Protein AF-A0AAD2A710-F1 (afdb_monomer_lite)

Foldseek 3Di:
DDDDDDDDDDDDDDDDDDDDDDDDDDDDDDDDDDDDDDDPDDPDDDPDDDDDDDPPPVVVVVVVVVVVVVVLVVVLVVLLVVLVVLLVVLVVCVVVVVLVVNVVSLVVLLVSADCPGPPSNVCSVVSSVVSVVVSVCVVVVHPDDPCVCVVVVLVVVLVVVVVCVVVPCVVVVVLVVVLVVVLVVCVPPPDDDDDDPPCRVVPSVVVSVVSVVPPD

Secondary structure (DSSP, 8-state):
-----PPPP------------------PPPPPPPPP------S-S------PPPTTHHHHHHHHHHHHHHHHHHHHHHHHHHHHHHHHHHHHHHHTT-HHHHHHHHHHHHHH--TTS-HHHHHHHHHHHHHHHHHHHHHHT-----GGGHHHHHHHHHHHHHHHHHH-SHHHHHHHHHHHHHHHHTTT-S------TT-TT-HHHHHHHHHHHH--

Radius of gyration: 32.26 Å; chains: 1; bounding box: 58×96×86 Å

Sequence (216 aa):
MHHSSTIPLTPHNKRPNKSSSSSSMNYGKCATVDLPSAATDLVKHCRSQAMDPSISDEKEHESEKEQLKAHVIEEGDSIGHRLLGLLLQCAECVAMDNLDDAGQLLPEIAELSSPFGSLAQFIGVSFADTPSSRIISSYLGIYSSLTILYNTYQQKLLNALQIYNSVSPLIKFLHFTANQAFQEALDGIDHVHFIDLNIMQGLQWSGLFHILASKS

Organism: NCBI:txid56036

InterPro domains:
  IPR005202 Transcription factor GRAS [PF03514] (85-215)
  IPR005202 Transcription factor GRAS [PS50985] (74-216)
  IPR005202 Transcription factor GRAS [PTHR31636] (62-213)

pLDDT: mean 74.63, std 24.93, range [29.77, 97.88]

Structure (mmCIF, N/CA/C/O backbone):
data_AF-A0AAD2A710-F1
#
_entry.id   AF-A0AAD2A710-F1
#
loop_
_atom_site.group_PDB
_atom_site.id
_atom_site.type_symbol
_atom_site.label_atom_id
_atom_site.label_alt_id
_atom_site.label_comp_id
_atom_site.label_asym_id
_atom_site.label_entity_id
_atom_site.label_seq_id
_atom_site.pdbx_PDB_ins_code
_atom_site.Cartn_x
_atom_site.Cartn_y
_atom_site.Cartn_z
_atom_site.occupancy
_atom_site.B_iso_or_equiv
_atom_site.auth_seq_id
_atom_site.auth_comp_id
_atom_site.auth_asym_id
_atom_site.auth_atom_id
_atom_site.pdbx_PDB_model_num
ATOM 1 N N . MET A 1 1 ? -6.644 -42.768 61.839 1.00 44.53 1 MET A N 1
ATOM 2 C CA . MET A 1 1 ? -5.391 -42.000 61.700 1.00 44.53 1 MET A CA 1
ATOM 3 C C . MET A 1 1 ? -5.659 -40.871 60.727 1.00 44.53 1 MET A C 1
ATOM 5 O O . MET A 1 1 ? -5.763 -41.102 59.531 1.00 44.53 1 MET A O 1
ATOM 9 N N . HIS A 1 2 ? -5.924 -39.692 61.287 1.00 37.94 2 HIS A N 1
ATOM 10 C CA . HIS A 1 2 ? -5.966 -38.422 60.570 1.00 37.94 2 HIS A CA 1
ATOM 11 C C . HIS A 1 2 ? -4.608 -38.152 59.918 1.00 37.94 2 HIS A C 1
ATOM 13 O O . HIS A 1 2 ? -3.611 -38.604 60.463 1.00 37.94 2 HIS A O 1
ATOM 19 N N . HIS A 1 3 ? -4.577 -37.397 58.821 1.00 38.88 3 HIS A N 1
ATOM 20 C CA . HIS A 1 3 ? -3.798 -36.156 58.733 1.00 38.88 3 HIS A CA 1
ATOM 21 C C . HIS A 1 3 ? -4.196 -35.398 57.459 1.00 38.88 3 HIS A C 1
ATOM 23 O O . HIS A 1 3 ? -3.699 -35.647 56.366 1.00 38.88 3 HIS A O 1
ATOM 29 N N . SER A 1 4 ? -5.119 -34.450 57.635 1.00 37.62 4 SER A N 1
ATOM 30 C CA . SER A 1 4 ? -5.189 -33.244 56.815 1.00 37.62 4 SER A CA 1
ATOM 31 C C . SER A 1 4 ? -3.870 -32.487 56.973 1.00 37.62 4 SER A C 1
ATOM 33 O O . SER A 1 4 ? -3.422 -32.297 58.104 1.00 37.62 4 SER A O 1
ATOM 35 N N . SER A 1 5 ? -3.268 -32.034 55.873 1.00 35.44 5 SER A N 1
ATOM 36 C CA . SER A 1 5 ? -2.159 -31.079 55.925 1.00 35.44 5 SER A CA 1
ATOM 37 C C . SER A 1 5 ? -2.586 -29.768 55.281 1.00 35.44 5 SER A C 1
ATOM 39 O O . SER A 1 5 ? -2.455 -29.547 54.081 1.00 35.44 5 SER A O 1
ATOM 41 N N . THR A 1 6 ? -3.138 -28.922 56.140 1.00 41.00 6 THR A N 1
ATOM 42 C CA . THR A 1 6 ? -3.328 -27.484 55.984 1.00 41.00 6 THR A CA 1
ATOM 43 C C . THR A 1 6 ? -1.964 -26.807 55.827 1.00 41.00 6 THR A C 1
ATOM 45 O O . THR A 1 6 ? -1.074 -27.037 56.645 1.00 41.00 6 THR A O 1
ATOM 48 N N . ILE A 1 7 ? -1.791 -25.953 54.816 1.00 44.19 7 ILE A N 1
ATOM 49 C CA . ILE A 1 7 ? -0.662 -25.011 54.765 1.00 44.19 7 ILE A CA 1
ATOM 50 C C . ILE A 1 7 ? -1.077 -23.744 55.538 1.00 44.19 7 ILE A C 1
ATOM 52 O O . ILE A 1 7 ? -2.174 -23.237 55.287 1.00 44.19 7 ILE A O 1
ATOM 56 N N . PRO A 1 8 ? -0.264 -23.221 56.476 1.00 41.06 8 PRO A N 1
ATOM 57 C CA . PRO A 1 8 ? -0.644 -22.078 57.298 1.00 41.06 8 PRO A CA 1
ATOM 58 C C . PRO A 1 8 ? -0.412 -20.741 56.582 1.00 41.06 8 PRO A C 1
ATOM 60 O O . PRO A 1 8 ? 0.658 -20.486 56.032 1.00 41.06 8 PRO A O 1
ATOM 63 N N . LEU A 1 9 ? -1.398 -19.850 56.690 1.00 34.47 9 LEU A N 1
ATOM 64 C CA . LEU A 1 9 ? -1.228 -18.405 56.557 1.00 34.47 9 LEU A CA 1
ATOM 65 C C . LEU A 1 9 ? -0.734 -17.851 57.898 1.00 34.47 9 LEU A C 1
ATOM 67 O O . LEU A 1 9 ? -1.464 -17.924 58.882 1.00 34.47 9 LEU A O 1
ATOM 71 N N . THR A 1 10 ? 0.446 -17.230 57.927 1.00 42.03 10 THR A N 1
ATOM 72 C CA . THR A 1 10 ? 0.790 -16.228 58.952 1.00 42.03 10 THR A CA 1
ATOM 73 C C . THR A 1 10 ? 1.694 -15.134 58.379 1.00 42.03 10 THR A C 1
ATOM 75 O O . THR A 1 10 ? 2.421 -15.382 57.416 1.00 42.03 10 THR A O 1
ATOM 78 N N . PRO A 1 11 ? 1.632 -13.913 58.941 1.00 42.81 11 PRO A N 1
ATOM 79 C CA . PRO A 1 11 ? 1.965 -12.676 58.254 1.00 42.81 11 PRO A CA 1
ATOM 80 C C . PRO A 1 11 ? 3.365 -12.180 58.616 1.00 42.81 11 PRO A C 1
ATOM 82 O O . PRO A 1 11 ? 3.765 -12.222 59.777 1.00 42.81 11 PRO A O 1
ATOM 85 N N . HIS A 1 12 ? 4.079 -11.598 57.652 1.00 33.19 12 HIS A N 1
ATOM 86 C CA . HIS A 1 12 ? 5.226 -10.752 57.968 1.00 33.19 12 HIS A CA 1
ATOM 87 C C . HIS A 1 12 ? 5.187 -9.432 57.202 1.00 33.19 12 HIS A C 1
ATOM 89 O O . HIS A 1 12 ? 5.600 -9.296 56.056 1.00 33.19 12 HIS A O 1
ATOM 95 N N . ASN A 1 13 ? 4.686 -8.442 57.931 1.00 34.44 13 ASN A N 1
ATOM 96 C CA . ASN A 1 13 ? 4.856 -7.020 57.724 1.00 34.44 13 ASN A CA 1
ATOM 97 C C . ASN A 1 13 ? 6.335 -6.643 57.936 1.00 34.44 13 ASN A C 1
ATOM 99 O O . ASN A 1 13 ? 6.832 -6.770 59.055 1.00 34.44 13 ASN A O 1
ATOM 103 N N . LYS A 1 14 ? 7.020 -6.160 56.892 1.00 36.59 14 LYS A N 1
ATOM 104 C CA . LYS A 1 14 ? 8.163 -5.236 57.000 1.00 36.59 14 LYS A CA 1
ATOM 105 C C . LYS A 1 14 ? 8.167 -4.281 55.801 1.00 36.59 14 LYS A C 1
ATOM 107 O O . LYS A 1 14 ? 8.578 -4.631 54.700 1.00 36.59 14 LYS A O 1
ATOM 112 N N . ARG A 1 15 ? 7.709 -3.054 56.066 1.00 36.41 15 ARG A N 1
ATOM 113 C CA . ARG A 1 15 ? 7.938 -1.835 55.273 1.00 36.41 15 ARG A CA 1
ATOM 114 C C . ARG A 1 15 ? 9.408 -1.689 54.863 1.00 36.41 15 ARG A C 1
ATOM 116 O O . ARG A 1 15 ? 10.286 -1.877 55.706 1.00 36.41 15 ARG A O 1
ATOM 123 N N . PRO A 1 16 ? 9.642 -1.069 53.700 1.00 35.25 16 PRO A N 1
ATOM 124 C CA . PRO A 1 16 ? 10.637 -0.017 53.608 1.00 35.25 16 PRO A CA 1
ATOM 125 C C . PRO A 1 16 ? 9.969 1.318 53.250 1.00 35.25 16 PRO A C 1
ATOM 127 O O . PRO A 1 16 ? 9.296 1.456 52.232 1.00 35.25 16 PRO A O 1
ATOM 130 N N . ASN A 1 17 ? 10.182 2.314 54.111 1.00 32.56 17 ASN A N 1
ATOM 131 C CA . ASN A 1 17 ? 10.008 3.729 53.788 1.00 32.56 17 ASN A CA 1
ATOM 132 C C . ASN A 1 17 ? 10.881 4.090 52.583 1.00 32.56 17 ASN A C 1
ATOM 134 O O . ASN A 1 17 ? 12.092 3.905 52.684 1.00 32.56 17 ASN A O 1
ATOM 138 N N . LYS A 1 18 ? 10.316 4.721 51.547 1.00 34.75 18 LYS A N 1
ATOM 139 C CA . LYS A 1 18 ? 11.028 5.715 50.727 1.00 34.75 18 LYS A CA 1
ATOM 140 C C . LYS A 1 18 ? 10.074 6.813 50.247 1.00 34.75 18 LYS A C 1
ATOM 142 O O . LYS A 1 18 ? 9.176 6.571 49.454 1.00 34.75 18 LYS A O 1
ATOM 147 N N . SER A 1 19 ? 10.299 7.997 50.817 1.00 31.66 19 SER A N 1
ATOM 148 C CA . SER A 1 19 ? 10.220 9.331 50.207 1.00 31.66 19 SER A CA 1
ATOM 149 C C . SER A 1 19 ? 9.151 9.583 49.137 1.00 31.66 19 SER A C 1
ATOM 151 O O . SER A 1 19 ? 9.318 9.263 47.961 1.00 31.66 19 SER A O 1
ATOM 153 N N . SER A 1 20 ? 8.130 10.323 49.557 1.00 34.00 20 SER A N 1
ATOM 154 C CA . SER A 1 20 ? 7.330 11.219 48.726 1.00 34.00 20 SER A CA 1
ATOM 155 C C . SER A 1 20 ? 8.214 12.078 47.816 1.00 34.00 20 SER A C 1
ATOM 157 O O . SER A 1 20 ? 9.019 12.874 48.296 1.00 34.00 20 SER A O 1
ATOM 159 N N . SER A 1 21 ? 8.029 11.941 46.507 1.00 29.77 21 SER A N 1
ATOM 160 C CA . SER A 1 21 ? 8.456 12.932 45.520 1.00 29.77 21 SER A CA 1
ATOM 161 C C . SER A 1 21 ? 7.352 13.063 44.474 1.00 29.77 21 SER A C 1
ATOM 163 O O . SER A 1 21 ? 7.029 12.130 43.747 1.00 29.77 21 SER A O 1
ATOM 165 N N . SER A 1 22 ? 6.707 14.226 44.484 1.00 32.16 22 SER A N 1
ATOM 166 C CA . SER A 1 22 ? 5.766 14.683 43.471 1.00 32.16 22 SER A CA 1
ATOM 167 C C . SER A 1 22 ? 6.515 14.902 42.157 1.00 32.16 22 SER A C 1
ATOM 169 O O . SER A 1 22 ? 7.377 15.780 42.096 1.00 32.16 22 SER A O 1
ATOM 171 N N . SER A 1 23 ? 6.193 14.150 41.105 1.00 30.22 23 SER A N 1
ATOM 172 C CA . SER A 1 23 ? 6.659 14.458 39.751 1.00 30.22 23 SER A CA 1
ATOM 173 C C . SER A 1 23 ? 5.499 14.985 38.911 1.00 30.22 23 SER A C 1
ATOM 175 O O . SER A 1 23 ? 4.691 14.219 38.388 1.00 30.22 23 SER A O 1
ATOM 177 N N . SER A 1 24 ? 5.427 16.307 38.789 1.00 30.45 24 SER A N 1
ATOM 178 C CA . SER A 1 24 ? 4.658 16.984 37.748 1.00 30.45 24 SER A CA 1
ATOM 179 C C . SER A 1 24 ? 5.263 16.644 36.382 1.00 30.45 24 SER A C 1
ATOM 181 O O . SER A 1 24 ? 6.449 16.887 36.156 1.00 30.45 24 SER A O 1
ATOM 183 N N . MET A 1 25 ? 4.474 16.072 35.470 1.00 32.75 25 MET A N 1
ATOM 184 C CA . MET A 1 25 ? 4.892 15.846 34.084 1.00 32.75 25 MET A CA 1
ATOM 185 C C . MET A 1 25 ? 4.813 17.164 33.310 1.00 32.75 25 MET A C 1
ATOM 187 O O . MET A 1 25 ? 3.734 17.630 32.952 1.00 32.75 25 MET A O 1
ATOM 191 N N . ASN A 1 26 ? 5.976 17.766 33.066 1.00 33.69 26 ASN A N 1
ATOM 192 C CA . ASN A 1 26 ? 6.140 18.848 32.104 1.00 33.69 26 ASN A CA 1
ATOM 193 C C . ASN A 1 26 ? 6.254 18.258 30.693 1.00 33.69 26 ASN A C 1
ATOM 195 O O . ASN A 1 26 ? 7.057 17.354 30.457 1.00 33.69 26 ASN A O 1
ATOM 199 N N . TYR A 1 27 ? 5.486 18.802 29.750 1.00 36.31 27 TYR A N 1
ATOM 200 C CA . TYR A 1 27 ? 5.624 18.513 28.325 1.00 36.31 27 TYR A CA 1
ATOM 201 C C . TYR A 1 27 ? 6.989 19.015 27.827 1.00 36.31 27 TYR A C 1
ATOM 203 O O . TYR A 1 27 ? 7.246 20.218 27.769 1.00 36.31 27 TYR A O 1
ATOM 211 N N . GLY A 1 28 ? 7.883 18.081 27.503 1.00 30.73 28 GLY A N 1
ATOM 212 C CA . GLY A 1 28 ? 9.192 18.364 26.924 1.00 30.73 28 GLY A CA 1
ATOM 213 C C . GLY A 1 28 ? 9.079 18.807 25.466 1.00 30.73 28 GLY A C 1
ATOM 214 O O . GLY A 1 28 ? 8.561 18.078 24.624 1.00 30.73 28 GLY A O 1
ATOM 215 N N . LYS A 1 29 ? 9.594 20.008 25.182 1.00 34.69 29 LYS A N 1
ATOM 216 C CA . LYS A 1 29 ? 9.942 20.498 23.842 1.00 34.69 29 LYS A CA 1
ATOM 217 C C . LYS A 1 29 ? 10.930 19.535 23.176 1.00 34.69 29 LYS A C 1
ATOM 219 O O . LYS A 1 29 ? 11.904 19.121 23.799 1.00 34.69 29 LYS A O 1
ATOM 224 N N . CYS A 1 30 ? 10.682 19.219 21.908 1.00 30.34 30 CYS A N 1
ATOM 225 C CA . CYS A 1 30 ? 11.590 18.453 21.059 1.00 30.34 30 CYS A CA 1
ATOM 226 C C . CYS A 1 30 ? 12.924 19.201 20.903 1.00 30.34 30 CYS A C 1
ATOM 228 O O . CYS A 1 30 ? 12.936 20.378 20.544 1.00 30.34 30 CYS A O 1
ATOM 230 N N . ALA A 1 31 ? 14.026 18.509 21.191 1.00 33.19 31 ALA A N 1
ATOM 231 C CA . ALA A 1 31 ? 15.383 19.004 21.015 1.00 33.19 31 ALA A CA 1
ATOM 232 C C . ALA A 1 31 ? 15.714 19.143 19.521 1.00 33.19 31 ALA A C 1
ATOM 234 O O . ALA A 1 31 ? 15.489 18.222 18.735 1.00 33.19 31 ALA A O 1
ATOM 235 N N . THR A 1 32 ? 16.241 20.305 19.145 1.00 34.34 32 THR A N 1
ATOM 236 C CA . THR A 1 32 ? 16.896 20.554 17.862 1.00 34.34 32 THR A CA 1
ATOM 237 C C . THR A 1 32 ? 18.289 19.939 17.900 1.00 34.34 32 THR A C 1
ATOM 239 O O . THR A 1 32 ? 19.036 20.152 18.849 1.00 34.34 32 THR A O 1
ATOM 242 N N . VAL A 1 33 ? 18.623 19.153 16.884 1.00 38.00 33 VAL A N 1
ATOM 243 C CA . VAL A 1 33 ? 19.963 18.596 16.685 1.00 38.00 33 VAL A CA 1
ATOM 244 C C . VAL A 1 33 ? 20.885 19.722 16.206 1.00 38.00 33 VAL A C 1
ATOM 246 O O . VAL A 1 33 ? 20.616 20.330 15.171 1.00 38.00 33 VAL A O 1
ATOM 249 N N . ASP A 1 34 ? 21.933 20.014 16.976 1.00 31.19 34 ASP A N 1
ATOM 250 C CA . ASP A 1 34 ? 22.947 21.025 16.664 1.00 31.19 34 ASP A CA 1
ATOM 251 C C . ASP A 1 34 ? 23.858 20.576 15.506 1.00 31.19 34 ASP A C 1
ATOM 253 O O . ASP A 1 34 ? 24.368 19.453 15.491 1.00 31.19 34 ASP A O 1
ATOM 257 N N . LEU A 1 35 ? 24.093 21.483 14.552 1.00 32.34 35 LEU A N 1
ATOM 258 C CA . LEU A 1 35 ? 25.086 21.366 13.477 1.00 32.34 35 LEU A CA 1
ATOM 259 C C . LEU A 1 35 ? 26.334 22.200 13.858 1.00 32.34 35 LEU A C 1
ATOM 261 O O . LEU A 1 35 ? 26.165 23.269 14.450 1.00 32.34 35 LEU A O 1
ATOM 265 N N . PRO A 1 36 ? 27.579 21.768 13.564 1.00 35.19 36 PRO A N 1
ATOM 266 C CA . PRO A 1 36 ? 28.769 22.394 14.140 1.00 35.19 36 PRO A CA 1
ATOM 267 C C . PRO A 1 36 ? 29.013 23.833 13.670 1.00 35.19 36 PRO A C 1
ATOM 269 O O . PRO A 1 36 ? 28.930 24.158 12.487 1.00 35.19 36 PRO A O 1
ATOM 272 N N . SER A 1 37 ? 29.393 24.659 14.643 1.00 39.25 37 SER A N 1
ATOM 273 C CA . SER A 1 37 ? 29.831 26.048 14.529 1.00 39.25 37 SER A CA 1
ATOM 274 C C . SER A 1 37 ? 31.108 26.195 13.694 1.00 39.25 37 SER A C 1
ATOM 276 O O . SER A 1 37 ? 32.181 25.784 14.133 1.00 39.25 37 SER A O 1
ATOM 278 N N . ALA A 1 38 ? 30.987 26.811 12.514 1.00 38.09 38 ALA A N 1
ATOM 279 C CA . ALA A 1 38 ? 32.069 27.519 11.822 1.00 38.09 38 ALA A CA 1
ATOM 280 C C . ALA A 1 38 ? 31.511 28.381 10.671 1.00 38.09 38 ALA A C 1
ATOM 282 O O . ALA A 1 38 ? 31.785 28.106 9.509 1.00 38.09 38 ALA A O 1
ATOM 283 N N . ALA A 1 39 ? 30.702 29.404 10.972 1.00 32.06 39 ALA A N 1
ATOM 284 C CA . ALA A 1 39 ? 30.389 30.477 10.014 1.00 32.06 39 ALA A CA 1
ATOM 285 C C . ALA A 1 39 ? 29.715 31.676 10.701 1.00 32.06 39 ALA A C 1
ATOM 287 O O . ALA A 1 39 ? 28.627 32.106 10.329 1.00 32.06 39 ALA A O 1
ATOM 288 N N . THR A 1 40 ? 30.349 32.232 11.727 1.00 42.16 40 THR A N 1
ATOM 289 C CA . THR A 1 40 ? 29.998 33.571 12.215 1.00 42.16 40 THR A CA 1
ATOM 290 C C . THR A 1 40 ? 31.272 34.372 12.333 1.00 42.16 40 THR A C 1
ATOM 292 O O . THR A 1 40 ? 31.834 34.457 13.412 1.00 42.16 40 THR A O 1
ATOM 295 N N . ASP A 1 41 ? 31.721 34.920 11.208 1.00 33.44 41 ASP A N 1
ATOM 296 C CA . ASP A 1 41 ? 32.495 36.152 11.172 1.00 33.44 41 ASP A CA 1
ATOM 297 C C . ASP A 1 41 ? 32.372 36.779 9.776 1.00 33.44 41 ASP A C 1
ATOM 299 O O . ASP A 1 41 ? 32.454 36.084 8.767 1.00 33.44 41 ASP A O 1
ATOM 303 N N . LEU A 1 42 ? 32.199 38.110 9.759 1.00 32.69 42 LEU A N 1
ATOM 304 C CA . LEU A 1 42 ? 32.205 39.036 8.607 1.00 32.69 42 LEU A CA 1
ATOM 305 C C . LEU A 1 42 ? 30.857 39.517 8.019 1.00 32.69 42 LEU A C 1
ATOM 307 O O . LEU A 1 42 ? 30.723 39.693 6.814 1.00 32.69 42 LEU A O 1
ATOM 311 N N . VAL A 1 43 ? 29.905 39.920 8.873 1.00 35.94 43 VAL A N 1
ATOM 312 C CA . VAL A 1 43 ? 28.769 40.813 8.497 1.00 35.94 43 VAL A CA 1
ATOM 313 C C . VAL A 1 43 ? 29.081 42.308 8.752 1.00 35.94 43 VAL A C 1
ATOM 315 O O . VAL A 1 43 ? 28.193 43.138 8.921 1.00 35.94 43 VAL A O 1
ATOM 318 N N . LYS A 1 44 ? 30.354 42.725 8.779 1.00 42.47 44 LYS A N 1
ATOM 319 C CA . LYS A 1 44 ? 30.713 44.152 8.936 1.00 42.47 44 LYS A CA 1
ATOM 320 C C . LYS A 1 44 ? 31.950 44.557 8.134 1.00 42.47 44 LYS A C 1
ATOM 322 O O . LYS A 1 44 ? 32.983 44.878 8.714 1.00 42.47 44 LYS A O 1
ATOM 327 N N . HIS A 1 45 ? 31.826 44.652 6.813 1.00 32.53 45 HIS A N 1
ATOM 328 C CA . HIS A 1 45 ? 32.593 45.657 6.076 1.00 32.53 45 HIS A CA 1
ATOM 329 C C . HIS A 1 45 ? 31.948 46.011 4.734 1.00 32.53 45 HIS A C 1
ATOM 331 O O . HIS A 1 45 ? 31.448 45.139 4.037 1.00 32.53 45 HIS A O 1
ATOM 337 N N . CYS A 1 46 ? 32.001 47.302 4.399 1.00 31.06 46 CYS A N 1
ATOM 338 C CA . CYS A 1 46 ? 31.566 47.927 3.145 1.00 31.06 46 CYS A CA 1
ATOM 339 C C . CYS A 1 46 ? 30.069 48.233 2.984 1.00 31.06 46 CYS A C 1
ATOM 341 O O . CYS A 1 46 ? 29.444 47.942 1.971 1.00 31.06 46 CYS A O 1
ATOM 343 N N . ARG A 1 47 ? 29.540 49.018 3.932 1.00 35.72 47 ARG A N 1
ATOM 344 C CA . ARG A 1 47 ? 28.604 50.100 3.592 1.00 35.72 47 ARG A CA 1
ATOM 345 C C . ARG A 1 47 ? 29.423 51.328 3.187 1.00 35.72 47 ARG A C 1
ATOM 347 O O . ARG A 1 47 ? 29.676 52.181 4.028 1.00 35.72 47 ARG A O 1
ATOM 354 N N . SER A 1 48 ? 29.854 51.396 1.930 1.00 41.22 48 SER A N 1
ATOM 355 C CA . SER A 1 48 ? 30.322 52.639 1.292 1.00 41.22 48 SER A CA 1
ATOM 356 C C . SER A 1 48 ? 30.625 52.405 -0.188 1.00 41.22 48 SER A C 1
ATOM 358 O O . SER A 1 48 ? 31.782 52.275 -0.568 1.00 41.22 48 SER A O 1
ATOM 360 N N . GLN A 1 49 ? 29.573 52.331 -1.000 1.00 34.44 49 GLN A N 1
ATOM 361 C CA . GLN A 1 49 ? 29.505 52.873 -2.361 1.00 34.44 49 GLN A CA 1
ATOM 362 C C . GLN A 1 49 ? 28.064 52.672 -2.833 1.00 34.44 49 GLN A C 1
ATOM 364 O O . GLN A 1 49 ? 27.652 51.576 -3.192 1.00 34.44 49 GLN A O 1
ATOM 369 N N . ALA A 1 50 ? 27.269 53.735 -2.722 1.00 45.72 50 ALA A N 1
ATOM 370 C CA . ALA A 1 50 ? 25.987 53.813 -3.396 1.00 45.72 50 ALA A CA 1
ATOM 371 C C . ALA A 1 50 ? 26.275 53.984 -4.892 1.00 45.72 50 ALA A C 1
ATOM 373 O O . ALA A 1 50 ? 26.784 55.021 -5.313 1.00 45.72 50 ALA A O 1
ATOM 374 N N . MET A 1 51 ? 25.988 52.942 -5.659 1.00 40.75 51 MET A N 1
ATOM 375 C CA . MET A 1 51 ? 25.700 53.011 -7.084 1.00 40.75 51 MET A CA 1
ATOM 376 C C . MET A 1 51 ? 24.312 52.389 -7.214 1.00 40.75 51 MET A C 1
ATOM 378 O O . MET A 1 51 ? 24.094 51.285 -6.718 1.00 40.75 51 MET A O 1
ATOM 382 N N . ASP A 1 52 ? 23.370 53.155 -7.759 1.00 41.44 52 ASP A N 1
ATOM 383 C CA . ASP A 1 52 ? 21.997 52.721 -8.032 1.00 41.44 52 ASP A CA 1
ATOM 384 C C . ASP A 1 52 ? 22.007 51.370 -8.769 1.00 41.44 52 ASP A C 1
ATOM 386 O O . ASP A 1 52 ? 22.591 51.299 -9.857 1.00 41.44 52 ASP A O 1
ATOM 390 N N . PRO A 1 53 ? 21.360 50.307 -8.253 1.00 41.91 53 PRO A N 1
ATOM 391 C CA . PRO A 1 53 ? 20.993 49.192 -9.097 1.00 41.91 53 PRO A CA 1
ATOM 392 C C . PRO A 1 53 ? 19.781 49.647 -9.904 1.00 41.91 53 PRO A C 1
ATOM 394 O O . PRO A 1 53 ? 18.733 50.031 -9.376 1.00 41.91 53 PRO A O 1
ATOM 397 N N . SER A 1 54 ? 19.951 49.661 -11.215 1.00 44.25 54 SER A N 1
ATOM 398 C CA . SER A 1 54 ? 18.845 49.846 -12.134 1.00 44.25 54 SER A CA 1
ATOM 399 C C . SER A 1 54 ? 17.807 48.743 -11.882 1.00 44.25 54 SER A C 1
ATOM 401 O O . SER A 1 54 ? 18.132 47.567 -11.778 1.00 44.25 54 SER A O 1
ATOM 403 N N . ILE A 1 55 ? 16.535 49.137 -11.791 1.00 48.91 55 ILE A N 1
ATOM 404 C CA . ILE A 1 55 ? 15.332 48.299 -11.580 1.00 48.91 55 ILE A CA 1
ATOM 405 C C . ILE A 1 55 ? 15.125 47.219 -12.682 1.00 48.91 55 ILE A C 1
ATOM 407 O O . ILE A 1 55 ? 14.127 46.498 -12.693 1.00 48.91 55 ILE A O 1
ATOM 411 N N . SER A 1 56 ? 16.066 47.089 -13.616 1.00 49.41 56 SER A N 1
ATOM 412 C CA . SER A 1 56 ? 16.001 46.210 -14.782 1.00 49.41 56 SER A CA 1
ATOM 413 C C . SER A 1 56 ? 16.532 44.795 -14.510 1.00 49.41 56 SER A C 1
ATOM 415 O O . SER A 1 56 ? 15.956 43.842 -15.026 1.00 49.41 56 SER A O 1
ATOM 417 N N . ASP A 1 57 ? 17.542 44.632 -13.647 1.00 46.66 57 ASP A N 1
ATOM 418 C CA . ASP A 1 57 ? 18.278 43.358 -13.523 1.00 46.66 57 ASP A CA 1
ATOM 419 C C . ASP A 1 57 ? 17.577 42.308 -12.630 1.00 46.66 57 ASP A C 1
ATOM 421 O O . ASP A 1 57 ? 17.721 41.104 -12.842 1.00 46.66 57 ASP A O 1
ATOM 425 N N . GLU A 1 58 ? 16.751 42.721 -11.658 1.00 48.09 58 GLU A N 1
ATOM 426 C CA . GLU A 1 58 ? 15.980 41.775 -10.823 1.00 48.09 58 GLU A CA 1
ATOM 427 C C . GLU A 1 58 ? 14.803 41.138 -11.584 1.00 48.09 58 GLU A C 1
ATOM 429 O O . GLU A 1 58 ? 14.416 40.005 -11.303 1.00 48.09 58 GLU A O 1
ATOM 434 N N . LYS A 1 59 ? 14.249 41.831 -12.589 1.00 48.88 59 LYS A N 1
ATOM 435 C CA . LYS A 1 59 ? 13.146 41.308 -13.415 1.00 48.88 59 LYS A CA 1
ATOM 436 C C . LYS A 1 59 ? 13.606 40.272 -14.438 1.00 48.88 59 LYS A C 1
ATOM 438 O O . LYS A 1 59 ? 12.850 39.347 -14.729 1.00 48.88 59 LYS A O 1
ATOM 443 N N . GLU A 1 60 ? 14.817 40.413 -14.973 1.00 51.94 60 GLU A N 1
ATOM 444 C CA . GLU A 1 60 ? 15.377 39.460 -15.938 1.00 51.94 60 GLU A CA 1
ATOM 445 C C . GLU A 1 60 ? 15.731 38.128 -15.260 1.00 51.94 60 GLU A C 1
ATOM 447 O O . GLU A 1 60 ? 15.346 37.069 -15.756 1.00 51.94 60 GLU A O 1
ATOM 452 N N . HIS A 1 61 ? 16.319 38.165 -14.057 1.00 49.38 61 HIS A N 1
ATOM 453 C CA . HIS A 1 61 ? 16.622 36.954 -13.286 1.00 49.38 61 HIS A CA 1
ATOM 454 C C . HIS A 1 61 ? 15.379 36.196 -12.784 1.00 49.38 61 HIS A C 1
ATOM 456 O O . HIS A 1 61 ? 15.407 34.966 -12.704 1.00 49.38 61 HIS A O 1
ATOM 462 N N . GLU A 1 62 ? 14.287 36.891 -12.449 1.00 57.12 62 GLU A N 1
ATOM 463 C CA . GLU A 1 62 ? 13.010 36.254 -12.084 1.00 57.12 62 GLU A CA 1
ATOM 464 C C . GLU A 1 62 ? 12.350 35.600 -13.317 1.00 57.12 62 GLU A C 1
ATOM 466 O O . GLU A 1 62 ? 11.910 34.452 -13.250 1.00 57.12 62 GLU A O 1
ATOM 471 N N . SER A 1 63 ? 12.384 36.280 -14.472 1.00 56.16 63 SER A N 1
ATOM 472 C CA . SER A 1 63 ? 11.845 35.797 -15.753 1.00 56.16 63 SER A CA 1
ATOM 473 C C . SER A 1 63 ? 12.577 34.558 -16.283 1.00 56.16 63 SER A C 1
ATOM 475 O O . SER A 1 63 ? 11.938 33.598 -16.713 1.00 56.16 63 SER A O 1
ATOM 477 N N . GLU A 1 64 ? 13.911 34.525 -16.235 1.00 64.50 64 GLU A N 1
ATOM 478 C CA . GLU A 1 64 ? 14.691 33.347 -16.647 1.00 64.50 64 GLU A CA 1
ATOM 479 C C . GLU A 1 64 ? 14.439 32.143 -15.730 1.00 64.50 64 GLU A C 1
ATOM 481 O O . GLU A 1 64 ? 14.362 31.004 -16.190 1.00 64.50 64 GLU A O 1
ATOM 486 N N . LYS A 1 65 ? 14.251 32.384 -14.429 1.00 62.44 65 LYS A N 1
ATOM 487 C CA . LYS A 1 65 ? 13.967 31.342 -13.434 1.00 62.44 65 LYS A CA 1
ATOM 488 C C . LYS A 1 65 ? 12.547 30.789 -13.566 1.00 62.44 65 LYS A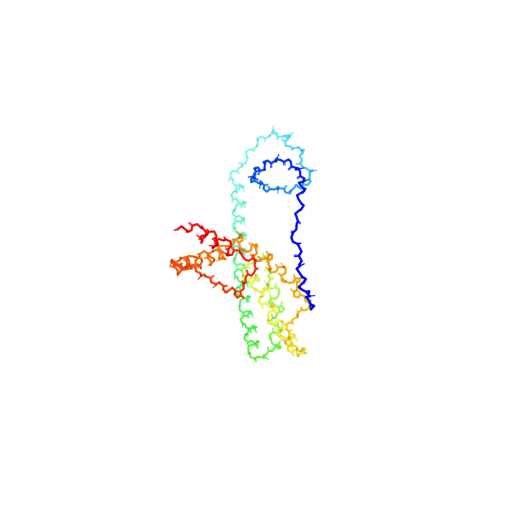 C 1
ATOM 490 O O . LYS A 1 65 ? 12.337 29.602 -13.318 1.00 62.44 65 LYS A O 1
ATOM 495 N N . GLU A 1 66 ? 11.581 31.614 -13.965 1.00 65.50 66 GLU A N 1
ATOM 496 C CA . GLU A 1 66 ? 10.228 31.179 -14.330 1.00 65.50 66 GLU A CA 1
ATOM 497 C C . GLU A 1 66 ? 10.204 30.398 -15.649 1.00 65.50 66 GLU A C 1
ATOM 499 O O . GLU A 1 66 ? 9.553 29.356 -15.717 1.00 65.50 66 GLU A O 1
ATOM 504 N N . GLN A 1 67 ? 10.967 30.823 -16.660 1.00 65.06 67 GLN A N 1
ATOM 505 C CA . GLN A 1 67 ? 11.091 30.097 -17.929 1.00 65.06 67 GLN A CA 1
ATOM 506 C C . GLN A 1 67 ? 11.785 28.739 -17.755 1.00 65.06 67 GLN A C 1
ATOM 508 O O . GLN A 1 67 ? 11.308 27.739 -18.291 1.00 65.06 67 GLN A O 1
ATOM 513 N N . LEU A 1 68 ? 12.847 28.663 -16.940 1.00 67.06 68 LEU A N 1
ATOM 514 C CA . LEU A 1 68 ? 13.494 27.391 -16.600 1.00 67.06 68 LEU A CA 1
ATOM 515 C C . LEU A 1 68 ? 12.533 26.450 -15.864 1.00 67.06 68 LEU A C 1
ATOM 517 O O . LEU A 1 68 ? 12.494 25.259 -16.151 1.00 67.06 68 LEU A O 1
ATOM 521 N N . LYS A 1 69 ? 11.736 26.976 -14.925 1.00 66.56 69 LYS A N 1
ATOM 522 C CA . LYS A 1 69 ? 10.726 26.183 -14.210 1.00 66.56 69 LYS A CA 1
ATOM 523 C C . LYS A 1 69 ? 9.643 25.664 -15.150 1.00 66.56 69 LYS A C 1
ATOM 525 O O . LYS A 1 69 ? 9.292 24.496 -15.046 1.00 66.56 69 LYS A O 1
ATOM 530 N N . ALA A 1 70 ? 9.132 26.497 -16.054 1.00 66.88 70 ALA A N 1
ATOM 531 C CA . ALA A 1 70 ? 8.115 26.090 -17.020 1.00 66.88 70 ALA A CA 1
ATOM 532 C C . ALA A 1 70 ? 8.634 24.993 -17.965 1.00 66.88 70 ALA A C 1
ATOM 534 O O . ALA A 1 70 ? 7.953 23.991 -18.164 1.00 66.88 70 ALA A O 1
ATOM 535 N N . HIS A 1 71 ? 9.867 25.130 -18.464 1.00 66.00 71 HIS A N 1
ATOM 536 C CA . HIS A 1 71 ? 10.487 24.128 -19.332 1.00 66.00 71 HIS A CA 1
ATOM 537 C C . HIS A 1 71 ? 10.728 22.789 -18.616 1.00 66.00 71 HIS A C 1
ATOM 539 O O . HIS A 1 71 ? 10.414 21.735 -19.160 1.00 66.00 71 HIS A O 1
ATOM 545 N N . VAL A 1 72 ? 11.201 22.826 -17.363 1.00 70.06 72 VAL A N 1
ATOM 546 C CA . VAL A 1 72 ? 11.396 21.624 -16.530 1.00 70.06 72 VAL A CA 1
ATOM 547 C C . VAL A 1 72 ? 10.068 20.915 -16.227 1.00 70.06 72 VAL A C 1
ATOM 549 O O . VAL A 1 72 ? 10.033 19.689 -16.134 1.00 70.06 72 VAL A O 1
ATOM 552 N N . ILE A 1 73 ? 8.971 21.664 -16.081 1.00 67.75 73 ILE A N 1
ATOM 553 C CA . ILE A 1 73 ? 7.634 21.096 -15.864 1.00 67.75 73 ILE A CA 1
ATOM 554 C C . ILE A 1 73 ? 7.122 20.405 -17.138 1.00 67.75 73 ILE A C 1
ATOM 556 O O . ILE A 1 73 ? 6.691 19.258 -17.057 1.00 67.75 73 ILE A O 1
ATOM 560 N N . GLU A 1 74 ? 7.218 21.043 -18.310 1.00 68.81 74 GLU A N 1
ATOM 561 C CA . GLU A 1 74 ? 6.781 20.434 -19.579 1.00 68.81 74 GLU A CA 1
ATOM 562 C C . GLU A 1 74 ? 7.611 19.198 -19.962 1.00 68.81 74 GLU A C 1
ATOM 564 O O . GLU A 1 74 ? 7.062 18.180 -20.394 1.00 68.81 74 GLU A O 1
ATOM 569 N N . GLU A 1 75 ? 8.931 19.247 -19.762 1.00 69.75 75 GLU A N 1
ATOM 570 C CA . GLU A 1 75 ? 9.807 18.096 -19.985 1.00 69.75 75 GLU A CA 1
ATOM 571 C C . GLU A 1 75 ? 9.443 16.947 -19.029 1.00 69.75 75 GLU A C 1
ATOM 573 O O . GLU A 1 75 ? 9.276 15.803 -19.464 1.00 69.75 75 GLU A O 1
ATOM 578 N N . GLY A 1 76 ? 9.206 17.256 -17.750 1.00 70.25 76 GLY A N 1
ATOM 579 C CA . GLY A 1 76 ? 8.760 16.296 -16.740 1.00 70.25 76 GLY A CA 1
ATOM 580 C C . GLY A 1 76 ? 7.410 15.639 -17.052 1.00 70.25 76 GLY A C 1
ATOM 581 O O . GLY A 1 76 ? 7.255 14.435 -16.824 1.00 70.25 76 GLY A O 1
ATOM 582 N N . ASP A 1 77 ? 6.459 16.387 -17.616 1.00 78.31 77 ASP A N 1
ATOM 583 C CA . ASP A 1 77 ? 5.154 15.865 -18.041 1.00 78.31 77 ASP A CA 1
ATOM 584 C C . ASP A 1 77 ? 5.283 14.933 -19.254 1.00 78.31 77 ASP A C 1
ATOM 586 O O . ASP A 1 77 ? 4.652 13.871 -19.300 1.00 78.31 77 ASP A O 1
ATOM 590 N N . SER A 1 78 ? 6.158 15.266 -20.208 1.00 86.81 78 SER A N 1
ATOM 591 C CA . SER A 1 78 ? 6.428 14.412 -21.371 1.00 86.81 78 SER A CA 1
ATOM 592 C C . SER A 1 78 ? 7.108 13.088 -20.983 1.00 86.81 78 SER A C 1
ATOM 594 O O . SER A 1 78 ? 6.705 12.016 -21.449 1.00 86.81 78 SER A O 1
ATOM 596 N N . ILE A 1 79 ? 8.077 13.144 -20.059 1.00 92.31 79 ILE A N 1
ATOM 597 C CA . ILE A 1 79 ? 8.749 11.970 -19.489 1.00 92.31 79 ILE A CA 1
ATOM 598 C C . ILE A 1 79 ? 7.742 11.115 -18.723 1.00 92.31 79 ILE A C 1
ATOM 600 O O . ILE A 1 79 ? 7.694 9.898 -18.909 1.00 92.31 79 ILE A O 1
ATOM 604 N N . GLY A 1 80 ? 6.908 11.748 -17.894 1.00 93.12 80 GLY A N 1
ATOM 605 C CA . GLY A 1 80 ? 5.881 11.063 -17.119 1.00 93.12 80 GLY A CA 1
ATOM 606 C C . GLY A 1 80 ? 4.887 10.316 -18.004 1.00 93.12 80 GLY A C 1
ATOM 607 O O . GLY A 1 80 ? 4.604 9.146 -17.751 1.00 93.12 80 GLY A O 1
ATOM 608 N N . HIS A 1 81 ? 4.407 10.947 -19.077 1.00 93.88 81 HIS A N 1
ATOM 609 C CA . HIS A 1 81 ? 3.492 10.312 -20.023 1.00 93.88 81 HIS A CA 1
ATOM 610 C C . HIS A 1 81 ? 4.115 9.086 -20.709 1.00 93.88 81 HIS A C 1
ATOM 612 O O . HIS A 1 81 ? 3.502 8.016 -20.725 1.00 93.88 81 HIS A O 1
ATOM 618 N N . ARG A 1 82 ? 5.349 9.209 -21.222 1.00 96.00 82 ARG A N 1
ATOM 619 C CA . ARG A 1 82 ? 6.071 8.088 -21.848 1.00 96.00 82 ARG A CA 1
ATOM 620 C C . ARG A 1 82 ? 6.279 6.937 -20.866 1.00 96.00 82 ARG A C 1
ATOM 622 O O . ARG A 1 82 ? 6.014 5.788 -21.207 1.00 96.00 82 ARG A O 1
ATOM 629 N N . LEU A 1 83 ? 6.708 7.246 -19.645 1.00 96.88 83 LEU A N 1
ATOM 630 C CA . LEU A 1 83 ? 6.951 6.255 -18.602 1.00 96.88 83 LEU A CA 1
ATOM 631 C C . LEU A 1 83 ? 5.681 5.474 -18.240 1.00 96.88 83 LEU A C 1
ATOM 633 O O . LEU A 1 83 ? 5.722 4.250 -18.142 1.00 96.88 83 LEU A O 1
ATOM 637 N N . LEU A 1 84 ? 4.541 6.155 -18.098 1.00 96.12 84 LEU A N 1
ATOM 638 C CA . LEU A 1 84 ? 3.258 5.489 -17.856 1.00 96.12 84 LEU A CA 1
ATOM 639 C C . LEU A 1 84 ? 2.857 4.570 -19.021 1.00 96.12 84 LEU A C 1
ATOM 641 O O . LEU A 1 84 ? 2.354 3.474 -18.778 1.00 96.12 84 LEU A O 1
ATOM 645 N N . GLY A 1 85 ? 3.124 4.979 -20.266 1.00 97.25 85 GLY A N 1
ATOM 646 C CA . GLY A 1 85 ? 2.917 4.139 -21.448 1.00 97.25 85 GLY A CA 1
ATOM 647 C C . GLY A 1 85 ? 3.766 2.864 -21.429 1.00 97.25 85 GLY A C 1
ATOM 648 O O . GLY A 1 85 ? 3.235 1.772 -21.617 1.00 97.25 85 GLY A O 1
ATOM 649 N N . LEU A 1 86 ? 5.062 2.983 -21.124 1.00 97.75 86 LEU A N 1
ATOM 650 C CA . LEU A 1 86 ? 5.970 1.834 -21.012 1.00 97.75 86 LEU A CA 1
ATOM 651 C C . LEU A 1 86 ? 5.568 0.881 -19.883 1.00 97.75 86 LEU A C 1
ATOM 653 O O . LEU A 1 86 ? 5.612 -0.335 -20.060 1.00 97.75 86 LEU A O 1
ATOM 657 N N . LEU A 1 87 ? 5.159 1.415 -18.727 1.00 97.25 87 LEU A N 1
ATOM 658 C CA . LEU A 1 87 ? 4.671 0.606 -17.606 1.00 97.25 87 LEU A CA 1
ATOM 659 C C . LEU A 1 87 ? 3.423 -0.192 -17.990 1.00 97.25 87 LEU A C 1
ATOM 661 O O . LEU A 1 87 ? 3.328 -1.370 -17.647 1.00 97.25 87 LEU A O 1
ATOM 665 N N . LEU A 1 88 ? 2.489 0.429 -18.716 1.00 97.25 88 LEU A N 1
ATOM 666 C CA . LEU A 1 88 ? 1.292 -0.248 -19.207 1.00 97.25 88 LEU A CA 1
ATOM 667 C C . LEU A 1 88 ? 1.651 -1.352 -20.210 1.00 97.25 88 LEU A C 1
ATOM 669 O O . LEU A 1 88 ? 1.216 -2.486 -20.037 1.00 97.25 88 LEU A O 1
ATOM 673 N N . GLN A 1 89 ? 2.504 -1.055 -21.193 1.00 97.88 89 GLN A N 1
ATOM 674 C CA . GLN A 1 89 ? 2.957 -2.038 -22.179 1.00 97.88 89 GLN A CA 1
ATOM 675 C C . GLN A 1 89 ? 3.703 -3.211 -21.520 1.00 97.88 89 GLN A C 1
ATOM 677 O O . GLN A 1 89 ? 3.478 -4.371 -21.857 1.00 97.88 89 GLN A O 1
ATOM 682 N N . CYS A 1 90 ? 4.552 -2.934 -20.528 1.00 97.56 90 CYS A N 1
ATOM 683 C CA . CYS A 1 90 ? 5.236 -3.970 -19.759 1.00 97.56 90 CYS A CA 1
ATOM 684 C C . CYS A 1 90 ? 4.233 -4.846 -18.996 1.00 97.56 90 CYS A C 1
ATOM 686 O O . CYS A 1 90 ? 4.333 -6.073 -19.031 1.00 97.56 90 CYS A O 1
ATOM 688 N N . ALA A 1 91 ? 3.220 -4.243 -18.367 1.00 96.50 91 ALA A N 1
ATOM 689 C CA . ALA A 1 91 ? 2.152 -4.986 -17.706 1.00 96.50 91 ALA A CA 1
ATOM 690 C C . ALA A 1 91 ? 1.354 -5.870 -18.684 1.00 96.50 91 ALA A C 1
ATOM 692 O O . ALA A 1 91 ? 1.019 -7.001 -18.332 1.00 96.50 91 ALA A O 1
ATOM 693 N N . GLU A 1 92 ? 1.098 -5.405 -19.909 1.00 97.56 92 GLU A N 1
ATOM 694 C CA . GLU A 1 92 ? 0.457 -6.193 -20.971 1.00 97.56 92 GLU A CA 1
ATOM 695 C C . GLU A 1 92 ? 1.313 -7.397 -21.388 1.00 97.56 92 GLU A C 1
ATOM 697 O O . GLU A 1 92 ? 0.815 -8.524 -21.400 1.00 97.56 92 GLU A O 1
ATOM 702 N N . CYS A 1 93 ? 2.609 -7.196 -21.654 1.00 97.50 93 CYS A N 1
ATOM 703 C CA . CYS A 1 93 ? 3.544 -8.283 -21.964 1.00 97.50 93 CYS A CA 1
ATOM 704 C C . CYS A 1 93 ? 3.566 -9.333 -20.844 1.00 97.50 93 CYS A C 1
ATOM 706 O O . CYS A 1 93 ? 3.440 -10.531 -21.097 1.00 97.50 93 CYS A O 1
ATOM 708 N N . VAL A 1 94 ? 3.644 -8.882 -19.590 1.00 95.50 94 VAL A N 1
ATOM 709 C CA . VAL A 1 94 ? 3.593 -9.739 -18.401 1.00 95.50 94 VAL A CA 1
ATOM 710 C C . VAL A 1 94 ? 2.274 -10.515 -18.332 1.00 95.50 94 VAL A C 1
ATOM 712 O O . VAL A 1 94 ? 2.304 -11.724 -18.105 1.00 95.50 94 VAL A O 1
ATOM 715 N N . ALA A 1 95 ? 1.129 -9.867 -18.550 1.00 95.69 95 ALA A N 1
ATOM 716 C CA . ALA A 1 95 ? -0.185 -10.512 -18.523 1.00 95.69 95 ALA A CA 1
ATOM 717 C C . ALA A 1 95 ? -0.350 -11.579 -19.620 1.00 95.69 95 ALA A C 1
ATOM 719 O O . ALA A 1 95 ? -0.996 -12.599 -19.388 1.00 95.69 95 ALA A O 1
ATOM 720 N N . MET A 1 96 ? 0.271 -11.366 -20.782 1.00 96.75 96 MET A N 1
ATOM 721 C CA . MET A 1 96 ? 0.298 -12.306 -21.909 1.00 96.75 96 MET A CA 1
ATOM 722 C C . MET A 1 96 ? 1.393 -13.380 -21.788 1.00 96.75 96 MET A C 1
ATOM 724 O O . MET A 1 96 ? 1.617 -14.132 -22.732 1.00 96.75 96 MET A O 1
ATOM 728 N N . ASP A 1 97 ? 2.078 -13.445 -20.643 1.00 95.12 97 ASP A N 1
ATOM 729 C CA . ASP A 1 97 ? 3.220 -14.327 -20.367 1.00 95.12 97 ASP A CA 1
ATOM 730 C C . ASP A 1 97 ? 4.412 -14.159 -21.326 1.00 95.12 97 ASP A C 1
ATOM 732 O O . ASP A 1 97 ? 5.300 -15.004 -21.412 1.00 95.12 97 ASP A O 1
ATOM 736 N N . ASN A 1 98 ? 4.473 -13.019 -22.013 1.00 96.81 98 ASN A N 1
ATOM 737 C CA . ASN A 1 98 ? 5.576 -12.639 -22.879 1.00 96.81 98 ASN A CA 1
ATOM 738 C C . ASN A 1 98 ? 6.668 -11.935 -22.057 1.00 96.81 98 ASN A C 1
ATOM 740 O O . ASN A 1 98 ? 6.798 -10.708 -22.043 1.00 96.81 98 ASN A O 1
ATOM 744 N N . LEU A 1 99 ? 7.412 -12.737 -21.292 1.00 95.62 99 LEU A N 1
ATOM 745 C CA . LEU A 1 99 ? 8.414 -12.248 -20.339 1.00 95.62 99 LEU A CA 1
ATOM 746 C C . LEU A 1 99 ? 9.654 -11.658 -21.011 1.00 95.62 99 LEU A C 1
ATOM 748 O O . LEU A 1 99 ? 10.305 -10.799 -20.418 1.00 95.62 99 LEU A O 1
ATOM 752 N N . ASP A 1 100 ? 9.971 -12.109 -22.223 1.00 96.00 100 ASP A N 1
ATOM 753 C CA . ASP A 1 100 ? 11.110 -11.617 -22.994 1.00 96.00 100 ASP A CA 1
ATOM 754 C C . ASP A 1 100 ? 10.907 -10.153 -23.390 1.00 96.00 100 ASP A C 1
ATOM 756 O O . ASP A 1 100 ? 11.766 -9.313 -23.114 1.00 96.00 100 ASP A O 1
ATOM 760 N N . ASP A 1 101 ? 9.740 -9.825 -23.950 1.00 96.75 101 ASP A N 1
ATOM 761 C CA . ASP A 1 101 ? 9.408 -8.450 -24.332 1.00 96.75 101 ASP A CA 1
ATOM 762 C C . ASP A 1 101 ? 9.240 -7.553 -23.099 1.00 96.75 101 ASP A C 1
ATOM 764 O O . ASP A 1 101 ? 9.736 -6.427 -23.077 1.00 96.75 101 ASP A O 1
ATOM 768 N N . ALA A 1 102 ? 8.630 -8.065 -22.023 1.00 96.88 102 ALA A N 1
ATOM 769 C CA . ALA A 1 102 ? 8.564 -7.343 -20.752 1.00 96.88 102 ALA A CA 1
ATOM 770 C C . ALA A 1 102 ? 9.968 -7.005 -20.216 1.00 96.88 102 ALA A C 1
ATOM 772 O O . ALA A 1 102 ? 10.214 -5.887 -19.763 1.00 96.88 102 ALA A O 1
ATOM 773 N N . GLY A 1 103 ? 10.904 -7.955 -20.306 1.00 96.12 103 GLY A N 1
ATOM 774 C CA . GLY A 1 103 ? 12.294 -7.778 -19.896 1.00 96.12 103 GLY A CA 1
ATOM 775 C C . GLY A 1 103 ? 13.033 -6.702 -20.693 1.00 96.12 103 GLY A C 1
ATOM 776 O O . GLY A 1 103 ? 13.872 -6.003 -20.128 1.00 96.12 103 GLY A O 1
ATOM 777 N N . GLN A 1 104 ? 12.695 -6.522 -21.972 1.00 97.06 104 GLN A N 1
ATOM 778 C CA . GLN A 1 104 ? 13.296 -5.497 -22.833 1.00 97.06 104 GLN A CA 1
ATOM 779 C C . GLN A 1 104 ? 12.811 -4.076 -22.521 1.00 97.06 104 GLN A C 1
ATOM 781 O O . GLN A 1 104 ? 13.535 -3.122 -22.793 1.00 97.06 104 GLN A O 1
ATOM 786 N N . LEU A 1 105 ? 11.624 -3.921 -21.925 1.00 97.38 105 LEU A N 1
ATOM 787 C CA . LEU A 1 105 ? 11.065 -2.613 -21.555 1.00 97.38 105 LEU A CA 1
ATOM 788 C C . LEU A 1 105 ? 11.628 -2.079 -20.227 1.00 97.38 105 LEU A C 1
ATOM 790 O O . LEU A 1 105 ? 11.689 -0.868 -20.012 1.00 97.38 105 LEU A O 1
ATOM 794 N N . LEU A 1 106 ? 12.055 -2.969 -19.324 1.00 96.75 106 LEU A N 1
ATOM 795 C CA . LEU A 1 106 ? 12.529 -2.598 -17.985 1.00 96.75 106 LEU A CA 1
ATOM 796 C C . LEU A 1 106 ? 13.744 -1.653 -17.956 1.00 96.75 106 LEU A C 1
ATOM 798 O O . LEU A 1 106 ? 13.738 -0.757 -17.113 1.00 96.75 106 LEU A O 1
ATOM 802 N N . PRO A 1 107 ? 14.766 -1.785 -18.828 1.00 96.94 107 PRO A N 1
ATOM 803 C CA . PRO A 1 107 ? 15.890 -0.851 -18.857 1.00 96.94 107 PRO A CA 1
ATOM 804 C C . PRO A 1 107 ? 15.461 0.592 -19.138 1.00 96.94 107 PRO A C 1
ATOM 806 O O . PRO A 1 107 ? 15.914 1.506 -18.455 1.00 96.94 107 PRO A O 1
ATOM 809 N N . GLU A 1 108 ? 14.548 0.791 -20.090 1.00 96.94 108 GLU A N 1
ATOM 810 C CA . GLU A 1 108 ? 14.036 2.121 -20.438 1.00 96.94 108 GLU A CA 1
ATOM 811 C C . GLU A 1 108 ? 13.168 2.695 -19.311 1.00 96.94 108 GLU A C 1
ATOM 813 O O . GLU A 1 108 ? 13.305 3.861 -18.941 1.00 96.94 108 GLU A O 1
ATOM 818 N N . ILE A 1 109 ? 12.319 1.860 -18.699 1.00 97.19 109 ILE A N 1
ATOM 819 C CA . ILE A 1 109 ? 11.552 2.242 -17.506 1.00 97.19 109 ILE A CA 1
ATOM 820 C C . ILE A 1 109 ? 12.505 2.691 -16.392 1.00 97.19 109 ILE A C 1
ATOM 822 O O . ILE A 1 109 ? 12.268 3.730 -15.779 1.00 97.19 109 ILE A O 1
ATOM 826 N N . ALA A 1 110 ? 13.586 1.950 -16.139 1.00 95.94 110 ALA A N 1
ATOM 827 C CA . ALA A 1 110 ? 14.564 2.279 -15.105 1.00 95.94 110 ALA A CA 1
ATOM 828 C C . ALA A 1 110 ? 15.314 3.590 -15.397 1.00 95.94 110 ALA A C 1
ATOM 830 O O . ALA A 1 110 ? 15.537 4.365 -14.470 1.00 95.94 110 ALA A O 1
ATOM 831 N N . GLU A 1 111 ? 15.656 3.860 -16.660 1.00 96.19 111 GLU A N 1
ATOM 832 C CA . GLU A 1 111 ? 16.324 5.099 -17.080 1.00 96.19 111 GLU A CA 1
ATOM 833 C C . GLU A 1 111 ? 15.443 6.339 -16.865 1.00 96.19 111 GLU A C 1
ATOM 835 O O . GLU A 1 111 ? 15.923 7.373 -16.403 1.00 96.19 111 GLU A O 1
ATOM 840 N N . LEU A 1 112 ? 14.142 6.235 -17.154 1.00 95.62 112 LEU A N 1
ATOM 841 C CA . LEU A 1 112 ? 13.192 7.342 -16.989 1.00 95.62 112 LEU A CA 1
ATOM 842 C C . LEU A 1 112 ? 12.714 7.525 -15.539 1.00 95.62 112 LEU A C 1
ATOM 844 O O . LEU A 1 112 ? 12.128 8.559 -15.201 1.00 95.62 112 LEU A O 1
ATOM 848 N N . SER A 1 113 ? 12.934 6.528 -14.684 1.00 95.88 113 SER A N 1
ATOM 849 C CA . SER A 1 113 ? 12.458 6.503 -13.303 1.00 95.88 113 SER A CA 1
ATOM 850 C C . SER A 1 113 ? 13.391 7.245 -12.347 1.00 95.88 113 SER A C 1
ATOM 852 O O . SER A 1 113 ? 14.610 7.242 -12.485 1.00 95.88 113 SER A O 1
ATOM 854 N N . SER A 1 114 ? 12.818 7.861 -11.314 1.00 94.5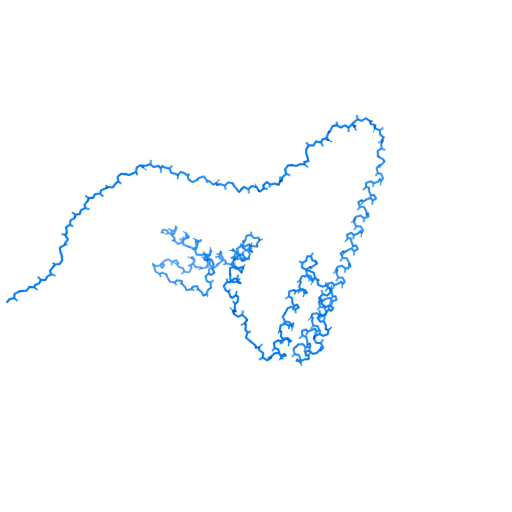6 114 SER A N 1
ATOM 855 C CA . SER A 1 114 ? 13.583 8.559 -10.279 1.00 94.56 114 SER A CA 1
ATOM 856 C C . SER A 1 114 ? 12.806 8.605 -8.962 1.00 94.56 114 SER A C 1
ATOM 858 O O . SER A 1 114 ? 11.660 9.058 -8.954 1.00 94.56 114 SER A O 1
ATOM 860 N N . PRO A 1 115 ? 13.411 8.205 -7.825 1.00 93.44 115 PRO A N 1
ATOM 861 C CA . PRO A 1 115 ? 12.749 8.250 -6.520 1.00 93.44 115 PRO A CA 1
ATOM 862 C C . PRO A 1 115 ? 12.557 9.679 -5.991 1.00 93.44 115 PRO A C 1
ATOM 864 O O . PRO A 1 115 ? 11.764 9.890 -5.077 1.00 93.44 115 PRO A O 1
ATOM 867 N N . PHE A 1 116 ? 13.276 10.653 -6.555 1.00 93.00 116 PHE A N 1
ATOM 868 C CA . PHE A 1 116 ? 13.192 12.073 -6.201 1.00 93.00 116 PHE A CA 1
ATOM 869 C C . PHE A 1 116 ? 12.627 12.930 -7.348 1.00 93.00 116 PHE A C 1
ATOM 871 O O . PHE A 1 116 ? 12.704 14.154 -7.289 1.00 93.00 116 PHE A O 1
ATOM 878 N N . GLY A 1 117 ? 12.120 12.287 -8.406 1.00 90.12 117 GLY A N 1
ATOM 879 C CA . GLY A 1 117 ? 11.570 12.940 -9.591 1.00 90.12 117 GLY A CA 1
ATOM 880 C C . GLY A 1 117 ? 10.087 13.291 -9.463 1.00 90.12 117 GLY A C 1
ATOM 881 O O . GLY A 1 117 ? 9.541 13.395 -8.362 1.00 90.12 117 GLY A O 1
ATOM 882 N N . SER A 1 118 ? 9.419 13.455 -10.608 1.00 92.06 118 SER A N 1
ATOM 883 C CA . SER A 1 118 ? 7.964 13.641 -10.650 1.00 92.06 118 SER A CA 1
ATOM 884 C C . SER A 1 118 ? 7.223 12.416 -10.094 1.00 92.06 118 SER A C 1
ATOM 886 O O . SER A 1 118 ? 7.783 11.323 -9.974 1.00 92.06 118 SER A O 1
ATOM 888 N N . LEU A 1 119 ? 5.929 12.564 -9.785 1.00 91.44 119 LEU A N 1
ATOM 889 C CA . LEU A 1 119 ? 5.115 11.444 -9.298 1.00 91.44 119 LEU A CA 1
ATOM 890 C C . LEU A 1 119 ? 5.144 10.249 -10.266 1.00 91.44 119 LEU A C 1
ATOM 892 O O . LEU A 1 119 ? 5.234 9.108 -9.821 1.00 91.44 119 LEU A O 1
ATOM 896 N N . ALA A 1 120 ? 5.123 10.500 -11.578 1.00 93.25 120 ALA A N 1
ATOM 897 C CA . ALA A 1 120 ? 5.227 9.448 -12.586 1.00 93.25 120 ALA A CA 1
ATOM 898 C C . ALA A 1 120 ? 6.583 8.725 -12.522 1.00 93.25 120 ALA A C 1
ATOM 900 O O . ALA A 1 120 ? 6.626 7.498 -12.572 1.00 93.25 120 ALA A O 1
ATOM 901 N N . GLN A 1 121 ? 7.680 9.464 -12.335 1.00 94.75 121 GLN A N 1
ATOM 902 C CA . GLN A 1 121 ? 9.022 8.890 -12.192 1.00 94.75 121 GLN A CA 1
ATOM 903 C C . GLN A 1 121 ? 9.171 8.054 -10.918 1.00 94.75 121 GLN A C 1
ATOM 905 O O . GLN A 1 121 ? 9.796 6.993 -10.948 1.00 94.75 121 GLN A O 1
ATOM 910 N N . PHE A 1 122 ? 8.558 8.490 -9.816 1.00 94.31 122 PHE A N 1
ATOM 911 C CA . PHE A 1 122 ? 8.496 7.724 -8.572 1.00 94.31 122 PHE A CA 1
ATOM 912 C C . PHE A 1 122 ? 7.673 6.434 -8.729 1.00 94.31 122 PHE A C 1
ATOM 914 O O . PHE A 1 122 ? 8.065 5.369 -8.238 1.00 94.31 122 PHE A O 1
ATOM 921 N N . ILE A 1 123 ? 6.541 6.520 -9.437 1.00 94.69 123 ILE A N 1
ATOM 922 C CA . ILE A 1 123 ? 5.720 5.360 -9.799 1.00 94.69 123 ILE A CA 1
ATOM 923 C C . ILE A 1 123 ? 6.545 4.376 -10.629 1.00 94.69 123 ILE A C 1
ATOM 925 O O . ILE A 1 123 ? 6.501 3.189 -10.332 1.00 94.69 123 ILE A O 1
ATOM 929 N N . GLY A 1 124 ? 7.340 4.848 -11.592 1.00 95.81 124 GLY A N 1
ATOM 930 C CA . GLY A 1 124 ? 8.234 4.002 -12.385 1.00 95.81 124 GLY A CA 1
ATOM 931 C C . GLY A 1 124 ? 9.175 3.149 -11.540 1.00 95.81 124 GLY A C 1
ATOM 932 O O . GLY A 1 124 ? 9.189 1.931 -11.708 1.00 95.81 124 GLY A O 1
ATOM 933 N N . VAL A 1 125 ? 9.855 3.750 -10.554 1.00 94.75 125 VAL A N 1
ATOM 934 C CA . VAL A 1 125 ? 10.695 2.998 -9.602 1.00 94.75 125 VAL A CA 1
ATOM 935 C C . VAL A 1 125 ? 9.866 1.942 -8.870 1.00 94.75 125 VAL A C 1
ATOM 937 O O . VAL A 1 125 ? 10.232 0.773 -8.831 1.00 94.75 125 VAL A O 1
ATOM 940 N N . SER A 1 126 ? 8.729 2.352 -8.306 1.00 91.88 126 SER A N 1
ATOM 941 C CA . SER A 1 126 ? 7.916 1.486 -7.444 1.00 91.88 126 SER A CA 1
ATOM 942 C C . SER A 1 126 ? 7.258 0.332 -8.209 1.00 91.88 126 SER A C 1
ATOM 944 O O . SER A 1 126 ? 7.081 -0.759 -7.670 1.00 91.88 126 SER A O 1
ATOM 946 N N . PHE A 1 127 ? 6.864 0.568 -9.461 1.00 94.25 127 PHE A N 1
ATOM 947 C CA . PHE A 1 127 ? 6.143 -0.404 -10.274 1.00 94.25 127 PHE A CA 1
ATOM 948 C C . PHE A 1 127 ? 7.068 -1.311 -11.075 1.00 94.25 127 PHE A C 1
ATOM 950 O O . PHE A 1 127 ? 6.650 -2.429 -11.354 1.00 94.25 127 PHE A O 1
ATOM 957 N N . ALA A 1 128 ? 8.300 -0.903 -11.400 1.00 94.81 128 ALA A N 1
ATOM 958 C CA . ALA A 1 128 ? 9.265 -1.744 -12.117 1.00 94.81 128 ALA A CA 1
ATOM 959 C C . ALA A 1 128 ? 9.710 -2.983 -11.316 1.00 94.81 128 ALA A C 1
ATOM 961 O O . ALA A 1 128 ? 10.023 -4.024 -11.903 1.00 94.81 128 ALA A O 1
ATOM 962 N N . ASP A 1 129 ? 9.682 -2.915 -9.982 1.00 91.00 129 ASP A N 1
ATOM 963 C CA . ASP A 1 129 ? 10.068 -4.024 -9.098 1.00 91.00 129 ASP A CA 1
ATOM 964 C C . ASP A 1 129 ? 9.169 -5.261 -9.271 1.00 91.00 129 ASP A C 1
ATOM 966 O O . ASP A 1 129 ? 9.636 -6.402 -9.227 1.00 91.00 129 ASP A O 1
ATOM 970 N N . THR A 1 130 ? 7.871 -5.056 -9.506 1.00 90.69 130 THR A N 1
ATOM 971 C CA . THR A 1 130 ? 6.884 -6.143 -9.630 1.00 90.69 130 THR A CA 1
ATOM 972 C C . THR A 1 130 ? 7.093 -7.027 -10.875 1.00 90.69 130 THR A C 1
ATOM 974 O O . THR A 1 130 ? 7.266 -8.239 -10.712 1.00 90.69 130 THR A O 1
ATOM 977 N N . PRO A 1 131 ? 7.105 -6.492 -12.115 1.00 92.38 131 PRO A N 1
ATOM 978 C CA . PRO A 1 131 ? 7.388 -7.273 -13.316 1.00 92.38 131 PRO A CA 1
ATOM 979 C C . PRO A 1 131 ? 8.800 -7.869 -13.282 1.00 92.38 131 PRO A C 1
ATOM 981 O O . PRO A 1 131 ? 8.950 -9.040 -13.621 1.00 92.38 131 PRO A O 1
ATOM 984 N N . SER A 1 132 ? 9.803 -7.140 -12.772 1.00 92.75 132 SER A N 1
ATOM 985 C CA . SER A 1 132 ? 11.163 -7.670 -12.578 1.00 92.75 132 SER A CA 1
ATOM 986 C C . SER A 1 132 ? 11.163 -8.923 -11.698 1.00 92.75 132 SER A C 1
ATOM 988 O O . SER A 1 132 ? 11.715 -9.959 -12.071 1.00 92.75 132 SER A O 1
ATOM 990 N N . SER A 1 133 ? 10.482 -8.861 -10.550 1.00 90.69 133 SER A N 1
ATOM 991 C CA . SER A 1 133 ? 10.341 -9.993 -9.633 1.00 90.69 133 SER A CA 1
ATOM 992 C C . SER A 1 133 ? 9.625 -11.176 -10.285 1.00 90.69 133 SER A C 1
ATOM 994 O O . SER A 1 133 ? 10.073 -12.315 -10.140 1.00 90.69 133 SER A O 1
ATOM 996 N N . ARG A 1 134 ? 8.554 -10.935 -11.055 1.00 90.94 134 ARG A N 1
ATOM 997 C CA . ARG A 1 134 ? 7.834 -11.996 -11.777 1.00 90.94 134 ARG A CA 1
ATOM 998 C C . ARG A 1 134 ? 8.709 -12.671 -12.832 1.00 90.94 134 ARG A C 1
ATOM 1000 O O . ARG A 1 134 ? 8.717 -13.898 -12.892 1.00 90.94 134 ARG A O 1
ATOM 1007 N N . ILE A 1 135 ? 9.450 -11.896 -13.623 1.00 92.00 135 ILE A N 1
ATOM 1008 C CA . ILE A 1 135 ? 10.366 -12.413 -14.648 1.00 92.00 135 ILE A CA 1
ATOM 1009 C C . ILE A 1 135 ? 11.429 -13.303 -13.994 1.00 92.00 135 ILE A C 1
ATOM 1011 O O . ILE A 1 135 ? 11.578 -14.466 -14.367 1.00 92.00 135 ILE A O 1
ATOM 1015 N N . ILE A 1 136 ? 12.105 -12.799 -12.957 1.00 91.50 136 ILE A N 1
ATOM 1016 C CA . ILE A 1 136 ? 13.127 -13.550 -12.214 1.00 91.50 136 ILE A CA 1
ATOM 1017 C C . ILE A 1 136 ? 12.534 -14.823 -11.597 1.00 91.50 136 ILE A C 1
ATOM 1019 O O . ILE A 1 136 ? 13.100 -15.903 -11.745 1.00 91.50 136 ILE A O 1
ATOM 1023 N N . SER A 1 137 ? 11.380 -14.717 -10.936 1.00 90.81 137 SER A N 1
ATOM 1024 C CA . SER A 1 137 ? 10.696 -15.854 -10.304 1.00 90.81 137 SER A CA 1
ATOM 1025 C C . SER A 1 137 ? 10.327 -16.935 -11.318 1.00 90.81 137 SER A C 1
ATOM 1027 O O . SER A 1 137 ? 10.495 -18.119 -11.032 1.00 90.81 137 SER A O 1
ATOM 1029 N N . SER A 1 138 ? 9.885 -16.536 -12.515 1.00 90.69 138 SER A N 1
ATOM 1030 C CA . SER A 1 138 ? 9.561 -17.454 -13.608 1.00 90.69 138 SER A CA 1
ATOM 1031 C C . SER A 1 138 ? 10.797 -18.183 -14.129 1.00 90.69 138 SER A C 1
ATOM 1033 O O . SER A 1 138 ? 10.785 -19.406 -14.245 1.00 90.69 138 SER A O 1
ATOM 1035 N N . TYR A 1 139 ? 11.900 -17.461 -14.352 1.00 89.62 139 TYR A N 1
ATOM 1036 C CA . TYR A 1 139 ? 13.163 -18.066 -14.784 1.00 89.62 139 TYR A CA 1
ATOM 1037 C C . TYR A 1 139 ? 13.769 -19.007 -13.743 1.00 89.62 139 TYR A C 1
ATOM 1039 O O . TYR A 1 139 ? 14.362 -20.025 -14.096 1.00 89.62 139 TYR A O 1
ATOM 1047 N N . LEU A 1 140 ? 13.623 -18.681 -12.459 1.00 90.56 140 LEU A N 1
ATOM 1048 C CA . LEU A 1 140 ? 14.106 -19.520 -11.365 1.00 90.56 140 LEU A CA 1
ATOM 1049 C C . LEU A 1 140 ? 13.144 -20.668 -11.022 1.00 90.56 140 LEU A C 1
ATOM 1051 O O . LEU A 1 140 ? 13.548 -21.603 -10.334 1.00 90.56 140 LEU A O 1
ATOM 1055 N N . GLY A 1 141 ? 11.882 -20.602 -11.456 1.00 89.50 141 GLY A N 1
ATOM 1056 C CA . GLY A 1 141 ? 10.825 -21.525 -11.036 1.00 89.50 141 GLY A CA 1
ATOM 1057 C C . GLY A 1 141 ? 10.480 -21.422 -9.543 1.00 89.50 141 GLY A C 1
ATOM 1058 O O . GLY A 1 141 ? 9.989 -22.384 -8.953 1.00 89.50 141 GLY A O 1
ATOM 1059 N N . ILE A 1 142 ? 10.763 -20.279 -8.908 1.00 87.00 142 ILE A N 1
ATOM 1060 C CA . ILE A 1 142 ? 10.573 -20.054 -7.469 1.00 87.00 142 ILE A CA 1
ATOM 1061 C C . ILE A 1 142 ? 9.522 -18.965 -7.280 1.00 87.00 142 ILE A C 1
ATOM 1063 O O . ILE A 1 142 ? 9.775 -17.806 -7.577 1.00 87.00 142 ILE A O 1
ATOM 1067 N N . TYR A 1 143 ? 8.375 -19.321 -6.702 1.00 78.75 143 TYR A N 1
ATOM 1068 C CA . TYR A 1 143 ? 7.269 -18.386 -6.434 1.00 78.75 143 TYR A CA 1
ATOM 1069 C C . TYR A 1 143 ? 7.052 -18.113 -4.939 1.00 78.75 143 TYR A C 1
ATOM 1071 O O . TYR A 1 143 ? 5.971 -17.712 -4.514 1.00 78.75 143 TYR A O 1
ATOM 1079 N N . SER A 1 144 ? 8.073 -18.353 -4.114 1.00 73.56 144 SER A N 1
ATOM 1080 C CA . SER A 1 144 ? 7.987 -18.120 -2.672 1.00 73.56 144 SER A CA 1
ATOM 1081 C C . SER A 1 144 ? 8.452 -16.714 -2.313 1.00 73.56 144 SER A C 1
ATOM 1083 O O . SER A 1 144 ? 9.518 -16.278 -2.744 1.00 73.56 144 SER A O 1
ATOM 1085 N N . SER A 1 145 ? 7.708 -16.034 -1.438 1.00 69.06 145 SER A N 1
ATOM 1086 C CA . SER A 1 145 ? 8.202 -14.814 -0.797 1.00 69.06 145 SER A CA 1
ATOM 1087 C C . SER A 1 145 ? 9.488 -15.099 -0.019 1.00 69.06 145 SER A C 1
ATOM 1089 O O . SER A 1 145 ? 9.613 -16.128 0.651 1.00 69.06 145 SER A O 1
ATOM 1091 N N . LEU A 1 146 ? 10.446 -14.173 -0.089 1.00 65.69 146 LEU A N 1
ATOM 1092 C CA . LEU A 1 146 ? 11.727 -14.289 0.601 1.00 65.69 146 LEU A CA 1
ATOM 1093 C C . LEU A 1 146 ? 11.559 -13.979 2.099 1.00 65.69 146 LEU A C 1
ATOM 1095 O O . LEU A 1 146 ? 11.816 -12.872 2.567 1.00 65.69 146 LEU A O 1
ATOM 1099 N N . THR A 1 147 ? 11.123 -14.970 2.877 1.00 66.12 147 THR A N 1
ATOM 1100 C CA . THR A 1 147 ? 10.846 -14.837 4.322 1.00 66.12 147 THR A CA 1
ATOM 1101 C C . THR A 1 147 ? 12.104 -14.588 5.171 1.00 66.12 147 THR A C 1
ATOM 1103 O O . THR A 1 147 ? 12.003 -14.203 6.333 1.00 66.12 147 THR A O 1
ATOM 1106 N N . ILE A 1 148 ? 13.303 -14.753 4.600 1.00 64.56 148 ILE A N 1
ATOM 1107 C CA . ILE A 1 148 ? 14.598 -14.706 5.307 1.00 64.56 148 ILE A CA 1
ATOM 1108 C C . ILE A 1 148 ? 14.826 -13.373 6.047 1.00 64.56 148 ILE A C 1
ATOM 1110 O O . ILE A 1 148 ? 15.479 -13.353 7.087 1.00 64.56 148 ILE A O 1
ATOM 1114 N N . LEU A 1 149 ? 14.248 -12.265 5.569 1.00 73.31 149 LEU A N 1
ATOM 1115 C CA . LEU A 1 149 ? 14.408 -10.932 6.170 1.00 73.31 149 LEU A CA 1
ATOM 1116 C C . LEU A 1 149 ? 13.147 -10.403 6.869 1.00 73.31 149 LEU A C 1
ATOM 1118 O O . LEU A 1 149 ? 13.072 -9.209 7.168 1.00 73.31 149 LEU A O 1
ATOM 1122 N N . TYR A 1 150 ? 12.172 -11.273 7.150 1.00 78.06 150 TYR A N 1
ATOM 1123 C CA . TYR A 1 150 ? 10.849 -10.875 7.635 1.00 78.06 150 TYR A CA 1
ATOM 1124 C C . TYR A 1 150 ? 10.914 -9.940 8.850 1.00 78.06 150 TYR A C 1
ATOM 1126 O O . TYR A 1 150 ? 10.349 -8.855 8.808 1.00 78.06 150 TYR A O 1
ATOM 1134 N N . ASN A 1 151 ? 11.673 -10.284 9.894 1.00 76.81 151 ASN A N 1
ATOM 1135 C CA . ASN A 1 151 ? 11.726 -9.473 11.119 1.00 76.81 151 ASN A CA 1
ATOM 1136 C C . ASN A 1 151 ? 12.296 -8.062 10.890 1.00 76.81 151 ASN A C 1
ATOM 1138 O O . ASN A 1 151 ? 11.740 -7.081 11.383 1.00 76.81 151 ASN A O 1
ATOM 1142 N N . THR A 1 152 ? 13.375 -7.937 10.116 1.00 82.44 152 THR A N 1
ATOM 1143 C CA . THR A 1 152 ? 13.975 -6.634 9.787 1.00 82.44 152 THR A CA 1
ATOM 1144 C C . THR A 1 152 ? 13.037 -5.797 8.921 1.00 82.44 152 THR A C 1
ATOM 1146 O O . THR A 1 152 ? 12.912 -4.589 9.124 1.00 82.44 152 THR A O 1
ATOM 1149 N N . TYR A 1 153 ? 12.359 -6.437 7.966 1.00 85.19 153 TYR A N 1
ATOM 1150 C CA . TYR A 1 153 ? 11.363 -5.787 7.123 1.00 85.19 153 TYR A CA 1
ATOM 1151 C C . TYR A 1 153 ? 10.162 -5.300 7.941 1.00 85.19 153 TYR A C 1
ATOM 1153 O O . TYR A 1 153 ? 9.771 -4.145 7.806 1.00 85.19 153 TYR A O 1
ATOM 1161 N N . GLN A 1 154 ? 9.644 -6.128 8.852 1.00 85.94 154 GLN A N 1
ATOM 1162 C CA . GLN A 1 154 ? 8.534 -5.773 9.738 1.00 85.94 154 GLN A CA 1
ATOM 1163 C C . GLN A 1 154 ? 8.847 -4.531 10.577 1.00 85.94 154 GLN A C 1
ATOM 1165 O O . GLN A 1 154 ? 8.035 -3.615 10.636 1.00 85.94 154 GLN A O 1
ATOM 1170 N N . GLN A 1 155 ? 10.045 -4.430 11.162 1.00 88.19 155 GLN A N 1
ATOM 1171 C CA . GLN A 1 155 ? 10.425 -3.234 11.927 1.00 88.19 155 GLN A CA 1
ATOM 1172 C C . GLN A 1 155 ? 10.475 -1.970 11.057 1.00 88.19 155 GLN A C 1
ATOM 1174 O O . GLN A 1 155 ? 9.971 -0.918 11.451 1.00 88.19 155 GLN A O 1
ATOM 1179 N N . LYS A 1 156 ? 11.032 -2.064 9.844 1.00 91.38 156 LYS A N 1
ATOM 1180 C CA . LYS A 1 156 ? 11.044 -0.940 8.894 1.00 91.38 156 LYS A CA 1
ATOM 1181 C C . LYS A 1 156 ? 9.631 -0.540 8.467 1.00 91.38 156 LYS A C 1
ATOM 1183 O O . LYS A 1 156 ? 9.340 0.650 8.408 1.00 91.38 156 LYS A O 1
ATOM 1188 N N . LEU A 1 157 ? 8.765 -1.519 8.217 1.00 90.44 157 LEU A N 1
ATOM 1189 C CA . LEU A 1 157 ? 7.367 -1.317 7.855 1.00 90.44 157 LEU A CA 1
ATOM 1190 C C . LEU A 1 157 ? 6.603 -0.606 8.981 1.00 90.44 157 LEU A C 1
ATOM 1192 O O . LEU A 1 157 ? 5.948 0.404 8.731 1.00 90.44 157 LEU A O 1
ATOM 1196 N N . LEU A 1 158 ? 6.746 -1.062 10.229 1.00 90.94 158 LEU A N 1
ATOM 1197 C CA . LEU A 1 158 ? 6.126 -0.414 11.385 1.00 90.94 158 LEU A CA 1
ATOM 1198 C C . LEU A 1 158 ? 6.609 1.037 11.552 1.00 90.94 158 LEU A C 1
ATOM 1200 O O . LEU A 1 158 ? 5.788 1.926 11.774 1.00 90.94 158 LEU A O 1
ATOM 1204 N N . ASN A 1 159 ? 7.906 1.302 11.384 1.00 92.88 159 ASN A N 1
ATOM 1205 C CA . ASN A 1 159 ? 8.442 2.666 11.431 1.00 92.88 159 ASN A CA 1
ATOM 1206 C C . ASN A 1 159 ? 7.893 3.542 10.294 1.00 92.88 159 ASN A C 1
ATOM 1208 O O . ASN A 1 159 ? 7.496 4.683 10.529 1.00 92.88 159 ASN A O 1
ATOM 1212 N N . ALA A 1 160 ? 7.821 3.010 9.071 1.00 93.31 160 ALA A N 1
ATOM 1213 C CA . ALA A 1 160 ? 7.260 3.719 7.925 1.00 93.31 160 ALA A CA 1
ATOM 1214 C C . ALA A 1 160 ? 5.783 4.075 8.147 1.00 93.31 160 ALA A C 1
ATOM 1216 O O . ALA A 1 160 ? 5.373 5.195 7.860 1.00 93.31 160 ALA A O 1
ATOM 1217 N N . LEU A 1 161 ? 4.998 3.168 8.729 1.00 91.62 161 LEU A N 1
ATOM 1218 C CA . LEU A 1 161 ? 3.591 3.407 9.062 1.00 91.62 161 LEU A CA 1
ATOM 1219 C C . LEU A 1 161 ? 3.413 4.425 10.189 1.00 91.62 161 LEU A C 1
ATOM 1221 O O . LEU A 1 161 ? 2.483 5.228 10.146 1.00 91.62 161 LEU A O 1
ATOM 1225 N N . GLN A 1 162 ? 4.321 4.447 11.165 1.00 92.50 162 GLN A N 1
ATOM 1226 C CA . GLN A 1 162 ? 4.334 5.485 12.192 1.00 92.50 162 GLN A CA 1
ATOM 1227 C C . GLN A 1 162 ? 4.601 6.871 11.587 1.00 92.50 162 GLN A C 1
ATOM 1229 O O . GLN A 1 162 ? 3.912 7.830 11.940 1.00 92.50 162 GLN A O 1
ATOM 1234 N N . ILE A 1 163 ? 5.557 6.976 10.659 1.00 95.06 163 ILE A N 1
ATOM 1235 C CA . ILE A 1 163 ? 5.820 8.215 9.913 1.00 95.06 163 ILE A CA 1
ATOM 1236 C C . ILE A 1 163 ? 4.611 8.568 9.041 1.00 95.06 163 ILE A C 1
ATOM 1238 O O . ILE A 1 163 ? 4.147 9.701 9.064 1.00 95.06 163 ILE A O 1
ATOM 1242 N N . TYR A 1 164 ? 4.032 7.603 8.327 1.00 94.31 164 TYR A N 1
ATOM 1243 C CA . TYR A 1 164 ? 2.850 7.833 7.499 1.00 94.31 164 TYR A CA 1
ATOM 1244 C C . TYR A 1 164 ? 1.677 8.383 8.322 1.00 94.31 164 TYR A C 1
ATOM 1246 O O . TYR A 1 164 ? 1.042 9.352 7.920 1.00 94.31 164 TYR A O 1
ATOM 1254 N N . ASN A 1 165 ? 1.442 7.845 9.520 1.00 92.31 165 ASN A N 1
ATOM 1255 C CA . ASN A 1 165 ? 0.428 8.350 10.445 1.00 92.31 165 ASN A CA 1
ATOM 1256 C C . ASN A 1 165 ? 0.730 9.773 10.969 1.00 92.31 165 ASN A C 1
ATOM 1258 O O . ASN A 1 165 ? -0.185 10.491 11.383 1.00 92.31 165 ASN A O 1
ATOM 1262 N N . SER A 1 166 ? 1.998 10.204 10.995 1.00 93.44 166 SER A N 1
ATOM 1263 C CA . SER A 1 166 ? 2.358 11.565 11.408 1.00 93.44 166 SER A CA 1
ATOM 1264 C C . SER A 1 166 ? 2.173 12.589 10.285 1.00 93.44 166 SER A C 1
ATOM 1266 O O . SER A 1 166 ? 1.767 13.711 10.584 1.00 93.44 166 SER A O 1
ATOM 1268 N N . VAL A 1 167 ? 2.387 12.198 9.022 1.00 96.56 167 VAL A N 1
ATOM 1269 C CA . VAL A 1 167 ? 2.341 13.104 7.856 1.00 96.56 167 VAL A CA 1
ATOM 1270 C C . VAL A 1 167 ? 1.035 13.050 7.055 1.00 96.56 167 VAL A C 1
ATOM 1272 O O . VAL A 1 167 ? 0.702 14.017 6.379 1.00 96.56 167 VAL A O 1
ATOM 1275 N N . SER A 1 168 ? 0.281 11.950 7.128 1.00 96.50 168 SER A N 1
ATOM 1276 C CA . SER A 1 168 ? -0.986 11.749 6.414 1.00 96.50 168 SER A CA 1
ATOM 1277 C C . SER A 1 168 ? -2.154 11.594 7.395 1.00 96.50 168 SER A C 1
ATOM 1279 O O . SER A 1 168 ? -2.027 10.893 8.405 1.00 96.50 168 SER A O 1
ATOM 1281 N N . PRO A 1 169 ? -3.327 12.194 7.116 1.00 96.00 169 PRO A N 1
ATOM 1282 C CA . PRO A 1 169 ? -4.504 12.039 7.964 1.00 96.00 169 PRO A CA 1
ATOM 1283 C C . PRO A 1 169 ? -5.204 10.687 7.779 1.00 96.00 169 PRO A C 1
ATOM 1285 O O . PRO A 1 169 ? -6.085 10.370 8.571 1.00 96.00 169 PRO A O 1
ATOM 1288 N N . LEU A 1 170 ? -4.843 9.893 6.762 1.00 95.69 170 LEU A N 1
ATOM 1289 C CA . LEU A 1 170 ? -5.616 8.718 6.351 1.00 95.69 170 LEU A CA 1
ATOM 1290 C C . LEU A 1 170 ? -5.801 7.697 7.484 1.00 95.69 170 LEU A C 1
ATOM 1292 O O . LEU A 1 170 ? -6.927 7.311 7.782 1.00 95.69 170 LEU A O 1
ATOM 1296 N N . ILE A 1 171 ? -4.715 7.302 8.159 1.00 92.81 171 ILE A N 1
ATOM 1297 C CA . ILE A 1 171 ? -4.783 6.324 9.260 1.00 92.81 171 ILE A CA 1
ATOM 1298 C C . ILE A 1 171 ? -5.604 6.880 10.432 1.00 92.81 171 ILE A C 1
ATOM 1300 O O . ILE A 1 171 ? -6.472 6.192 10.965 1.00 92.81 171 ILE A O 1
ATOM 1304 N N . LYS A 1 172 ? -5.386 8.147 10.809 1.00 93.50 172 LYS A N 1
A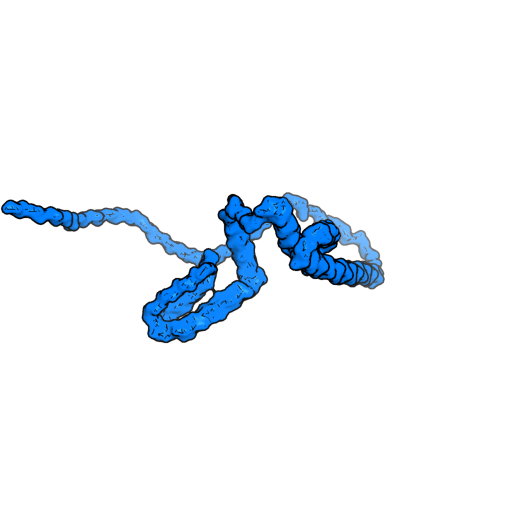TOM 1305 C CA . LYS A 1 172 ? -6.141 8.797 11.894 1.00 93.50 172 LYS A CA 1
ATOM 1306 C C . LYS A 1 172 ? -7.628 8.892 11.573 1.00 9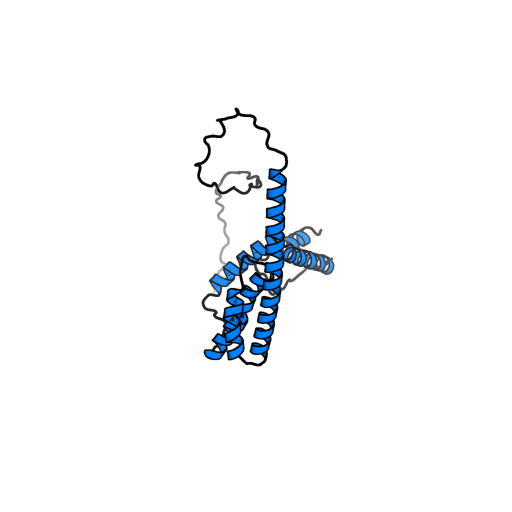3.50 172 LYS A C 1
ATOM 1308 O O . LYS A 1 172 ? -8.447 8.656 12.453 1.00 93.50 172 LYS A O 1
ATOM 1313 N N . PHE A 1 173 ? -7.966 9.221 10.329 1.00 96.31 173 PHE A N 1
ATOM 1314 C CA . PHE A 1 173 ? -9.342 9.289 9.851 1.00 96.31 173 PHE A CA 1
ATOM 1315 C C . PHE A 1 173 ? -10.029 7.924 9.943 1.00 96.31 173 PHE A C 1
ATOM 1317 O O . PHE A 1 173 ? -11.130 7.837 10.485 1.00 96.31 173 PHE A O 1
ATOM 1324 N N . LEU A 1 174 ? -9.364 6.853 9.495 1.00 95.06 174 LEU A N 1
ATOM 1325 C CA . LEU A 1 174 ? -9.880 5.487 9.612 1.00 95.06 174 LEU A CA 1
ATOM 1326 C C . LEU A 1 174 ? -10.094 5.086 11.077 1.00 95.06 174 LEU A C 1
ATOM 1328 O O . LEU A 1 174 ? -11.169 4.612 11.430 1.00 95.06 174 LEU A O 1
ATOM 1332 N N . HIS A 1 175 ? -9.118 5.344 11.953 1.00 94.81 175 HIS A N 1
ATOM 1333 C CA . HIS A 1 175 ? -9.263 5.058 13.382 1.00 94.81 175 HIS A CA 1
ATOM 1334 C C . HIS A 1 175 ? -10.405 5.855 14.022 1.00 94.81 175 HIS A C 1
ATOM 1336 O O . HIS A 1 175 ? -11.179 5.299 14.792 1.00 94.81 175 HIS A O 1
ATOM 1342 N N . PHE A 1 176 ? -10.523 7.150 13.716 1.00 95.44 176 PHE A N 1
ATOM 1343 C CA . PHE A 1 176 ? -11.568 8.010 14.274 1.00 95.44 176 PHE A CA 1
ATOM 1344 C C . PHE A 1 176 ? -12.960 7.558 13.832 1.00 95.44 176 PHE A C 1
ATOM 1346 O O . PHE A 1 176 ? -13.845 7.396 14.665 1.00 95.44 176 PHE A O 1
ATOM 1353 N N . THR A 1 177 ? -13.140 7.308 12.535 1.00 97.00 177 THR A N 1
ATOM 1354 C CA . THR A 1 177 ? -14.426 6.866 11.983 1.00 97.00 177 THR A CA 1
ATOM 1355 C C . THR A 1 177 ? -14.826 5.483 12.494 1.00 97.00 177 THR A C 1
ATOM 1357 O O . THR A 1 177 ? -15.979 5.296 12.877 1.00 97.00 177 THR A O 1
ATOM 1360 N N . ALA A 1 178 ? -13.884 4.540 12.599 1.00 95.62 178 ALA A N 1
ATOM 1361 C CA . ALA A 1 178 ? -14.141 3.233 13.202 1.00 95.62 178 ALA A CA 1
ATOM 1362 C C . ALA A 1 178 ? -14.498 3.347 14.693 1.00 95.62 178 ALA A C 1
ATOM 1364 O O . ALA A 1 178 ? -15.485 2.767 15.140 1.00 95.62 178 ALA A O 1
ATOM 1365 N N . ASN A 1 179 ? -13.734 4.129 15.461 1.00 95.56 179 ASN A N 1
ATOM 1366 C CA . ASN A 1 179 ? -13.990 4.320 16.888 1.00 95.56 179 ASN A CA 1
ATOM 1367 C C . ASN A 1 179 ? -15.331 5.018 17.145 1.00 95.56 179 ASN A C 1
ATOM 1369 O O . ASN A 1 179 ? -16.011 4.662 18.104 1.00 95.56 179 ASN A O 1
ATOM 1373 N N . GLN A 1 180 ? -15.733 5.955 16.284 1.00 95.56 180 GLN A N 1
ATOM 1374 C CA . GLN A 1 180 ? -17.049 6.590 16.338 1.00 95.56 180 GLN A CA 1
ATOM 1375 C C . GLN A 1 180 ? -18.166 5.565 16.105 1.00 95.56 180 GLN A C 1
ATOM 1377 O O . GLN A 1 180 ? -19.092 5.469 16.909 1.00 95.56 180 GLN A O 1
ATOM 1382 N N . ALA A 1 181 ? -18.045 4.740 15.061 1.00 95.94 181 ALA A N 1
ATOM 1383 C CA . ALA A 1 181 ? -19.016 3.685 14.781 1.00 95.94 181 ALA A CA 1
ATOM 1384 C C . ALA A 1 181 ? -19.119 2.674 15.938 1.00 95.94 181 ALA A C 1
ATOM 1386 O O . ALA A 1 181 ? -20.215 2.258 16.310 1.00 95.94 181 ALA A O 1
ATOM 1387 N N . PHE A 1 182 ? -17.991 2.313 16.561 1.00 95.31 182 PHE A N 1
ATOM 1388 C CA . PHE A 1 182 ? -17.995 1.478 17.761 1.00 95.31 182 PHE A CA 1
ATOM 1389 C C . PHE A 1 182 ? -18.654 2.177 18.948 1.00 95.31 182 PHE A C 1
ATOM 1391 O O . PHE A 1 182 ? -19.456 1.559 19.638 1.00 95.31 182 PHE A O 1
ATOM 1398 N N . GLN A 1 183 ? -18.364 3.453 19.195 1.00 92.81 183 GLN A N 1
ATOM 1399 C CA . GLN A 1 183 ? -18.963 4.188 20.308 1.00 92.81 183 GLN A CA 1
ATOM 1400 C C . GLN A 1 183 ? -20.496 4.222 20.227 1.00 92.81 183 GLN A C 1
ATOM 1402 O O . GLN A 1 183 ? -21.161 4.139 21.263 1.00 92.81 183 GLN A O 1
ATOM 1407 N N . GLU A 1 184 ? -21.033 4.353 19.016 1.00 93.19 184 GLU A N 1
ATOM 1408 C CA . GLU A 1 184 ? -22.470 4.329 18.739 1.00 93.19 184 GLU A CA 1
ATOM 1409 C C . GLU A 1 184 ? -23.052 2.920 18.898 1.00 93.19 184 GLU A C 1
ATOM 1411 O O . GLU A 1 184 ? -24.081 2.747 19.544 1.00 93.19 184 GLU A O 1
ATOM 1416 N N . ALA A 1 185 ? -22.376 1.900 18.364 1.00 94.31 185 ALA A N 1
ATOM 1417 C CA . ALA A 1 185 ? -22.849 0.516 18.419 1.00 94.31 185 ALA A CA 1
ATOM 1418 C C . ALA A 1 185 ? -22.785 -0.109 19.823 1.00 94.31 185 ALA A C 1
ATOM 1420 O O . ALA A 1 185 ? -23.523 -1.048 20.114 1.00 94.31 185 ALA A O 1
ATOM 1421 N N . LEU A 1 186 ? -21.886 0.377 20.679 1.00 93.25 186 LEU A N 1
ATOM 1422 C CA . LEU A 1 186 ? -21.639 -0.162 22.019 1.00 93.25 186 LEU A CA 1
ATOM 1423 C C . LEU A 1 186 ? -22.408 0.577 23.118 1.00 93.25 186 LEU A C 1
ATOM 1425 O O . LEU A 1 186 ? -22.142 0.373 24.302 1.00 93.25 186 LEU A O 1
ATOM 1429 N N . ASP A 1 187 ? -23.336 1.460 22.755 1.00 90.38 187 ASP A N 1
ATOM 1430 C CA . ASP A 1 187 ? -24.126 2.187 23.740 1.00 90.38 187 ASP A CA 1
ATOM 1431 C C . ASP A 1 187 ? -25.015 1.240 24.561 1.00 90.38 187 ASP A C 1
ATOM 1433 O O . ASP A 1 187 ? -25.751 0.421 24.013 1.00 90.38 187 ASP A O 1
ATOM 1437 N N . GLY A 1 188 ? -24.911 1.324 25.890 1.00 89.31 188 GLY A N 1
ATOM 1438 C CA . GLY A 1 188 ? -25.623 0.432 26.812 1.00 89.31 188 GLY A CA 1
ATOM 1439 C C . GLY A 1 188 ? -25.118 -1.019 26.850 1.00 89.31 188 GLY A C 1
ATOM 1440 O O . GLY A 1 188 ? -25.814 -1.878 27.387 1.00 89.31 188 GLY A O 1
ATOM 1441 N N . ILE A 1 189 ? -23.941 -1.317 26.283 1.00 92.88 189 ILE A N 1
ATOM 1442 C CA . ILE A 1 189 ? -23.340 -2.656 26.317 1.00 92.88 189 ILE A CA 1
ATOM 1443 C C . ILE A 1 189 ? -22.321 -2.765 27.461 1.00 92.88 189 ILE A C 1
ATOM 1445 O O . ILE A 1 189 ? -21.284 -2.107 27.443 1.00 92.88 189 ILE A O 1
ATOM 1449 N N . ASP A 1 190 ? -22.575 -3.666 28.415 1.00 91.38 190 ASP A N 1
ATOM 1450 C CA . ASP A 1 190 ? -21.725 -3.862 29.605 1.00 91.38 190 ASP A CA 1
ATOM 1451 C C . ASP A 1 190 ? -20.421 -4.629 29.321 1.00 91.38 190 ASP A C 1
ATOM 1453 O O . ASP A 1 190 ? -19.417 -4.481 30.024 1.00 91.38 190 ASP A O 1
ATOM 1457 N N . HIS A 1 191 ? -20.427 -5.486 28.296 1.00 93.06 191 HIS A N 1
ATOM 1458 C CA . HIS A 1 191 ? -19.305 -6.357 27.958 1.00 93.06 191 HIS A CA 1
ATOM 1459 C C . HIS A 1 191 ? -19.034 -6.353 26.459 1.00 93.06 191 HIS A C 1
ATOM 1461 O O . HIS A 1 191 ? -19.893 -6.708 25.654 1.00 93.06 191 HIS A O 1
ATOM 1467 N N . VAL A 1 192 ? -17.802 -6.003 26.092 1.00 93.19 192 VAL A N 1
ATOM 1468 C CA . VAL A 1 192 ? -17.371 -5.888 24.699 1.00 93.19 192 VAL A CA 1
ATOM 1469 C C . VAL A 1 192 ? -16.120 -6.726 24.479 1.00 93.19 192 VAL A C 1
ATOM 1471 O O . VAL A 1 192 ? -15.206 -6.721 25.302 1.00 93.19 192 VAL A O 1
ATOM 1474 N N . HIS A 1 193 ? -16.068 -7.428 23.349 1.00 94.88 193 HIS A N 1
ATOM 1475 C CA . HIS A 1 193 ? -14.883 -8.144 22.894 1.00 94.88 193 HIS A CA 1
ATOM 1476 C C . HIS A 1 193 ? -14.519 -7.675 21.485 1.00 94.88 193 HIS A C 1
ATOM 1478 O O . HIS A 1 193 ? -15.286 -7.867 20.543 1.00 94.88 193 HIS A O 1
ATOM 1484 N N . PHE A 1 194 ? -13.346 -7.059 21.349 1.00 93.75 194 PHE A N 1
ATOM 1485 C CA . PHE A 1 194 ? -12.807 -6.632 20.063 1.00 93.75 194 PHE A CA 1
ATOM 1486 C C . PHE A 1 194 ? -11.864 -7.692 19.498 1.00 93.75 194 PHE A C 1
ATOM 1488 O O . PHE A 1 194 ? -10.972 -8.167 20.200 1.00 93.75 194 PHE A O 1
ATOM 1495 N N . ILE A 1 195 ? -12.036 -8.020 18.217 1.00 95.62 195 ILE A N 1
ATOM 1496 C CA . ILE A 1 195 ? -11.119 -8.875 17.461 1.00 95.62 195 ILE A CA 1
ATOM 1497 C C . ILE A 1 195 ? -10.471 -8.007 16.386 1.00 95.62 195 ILE A C 1
ATOM 1499 O O . ILE A 1 195 ? -11.099 -7.686 15.379 1.00 95.62 195 ILE A O 1
ATOM 1503 N N . ASP A 1 196 ? -9.219 -7.616 16.618 1.00 94.44 196 ASP A N 1
ATOM 1504 C CA . ASP A 1 196 ? -8.412 -6.889 15.641 1.00 94.44 196 ASP A CA 1
ATOM 1505 C C . ASP A 1 196 ? -7.597 -7.870 14.796 1.00 94.44 196 ASP A C 1
ATOM 1507 O O . ASP A 1 196 ? -6.694 -8.544 15.299 1.00 94.44 196 ASP A O 1
ATOM 1511 N N . LEU A 1 197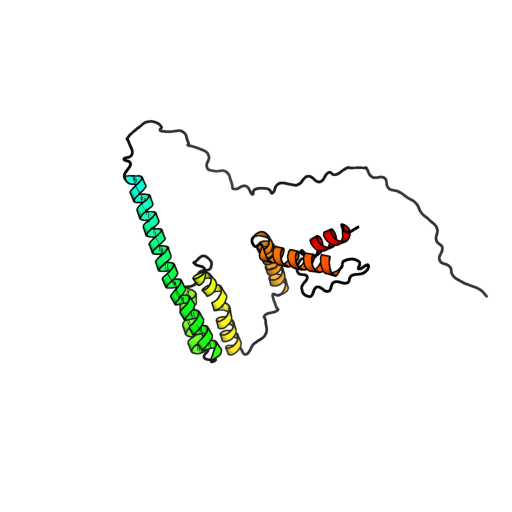 ? -7.914 -7.953 13.505 1.00 94.81 197 LEU A N 1
ATOM 1512 C CA . LEU A 1 197 ? -7.213 -8.832 12.570 1.00 94.81 197 LEU A CA 1
ATOM 1513 C C . LEU A 1 197 ? -5.832 -8.291 12.170 1.00 94.81 197 LEU A C 1
ATOM 1515 O O . LEU A 1 197 ? -5.036 -9.036 11.602 1.00 94.81 197 LEU A O 1
ATOM 1519 N N . ASN A 1 198 ? -5.539 -7.015 12.446 1.00 90.69 198 ASN A N 1
ATOM 1520 C CA . ASN A 1 198 ? -4.266 -6.387 12.124 1.00 90.69 198 ASN A CA 1
ATOM 1521 C C . ASN A 1 198 ? -3.939 -5.229 13.085 1.00 90.69 198 ASN A C 1
ATOM 1523 O O . ASN A 1 198 ? -3.930 -4.061 12.699 1.00 90.69 198 ASN A O 1
ATOM 1527 N N . ILE A 1 199 ? -3.603 -5.569 14.332 1.00 90.88 199 ILE A N 1
ATOM 1528 C CA . ILE A 1 199 ? -3.377 -4.587 15.406 1.00 90.88 199 ILE A CA 1
ATOM 1529 C C . ILE A 1 199 ? -2.224 -3.612 15.154 1.00 90.88 199 ILE A C 1
ATOM 1531 O O . ILE A 1 199 ? -2.237 -2.492 15.667 1.00 90.88 199 ILE A O 1
ATOM 1535 N N . MET A 1 200 ? -1.222 -4.013 14.367 1.00 88.81 200 MET A N 1
ATOM 1536 C CA . MET A 1 200 ? -0.026 -3.211 14.087 1.00 88.81 200 MET A CA 1
ATOM 1537 C C . MET A 1 200 ? 0.591 -2.651 15.388 1.00 88.81 200 MET A C 1
ATOM 1539 O O . MET A 1 200 ? 0.966 -3.434 16.257 1.00 88.81 200 MET A O 1
ATOM 1543 N N . GLN A 1 201 ? 0.702 -1.324 15.561 1.00 88.06 201 GLN A N 1
ATOM 1544 C CA . GLN A 1 201 ? 1.177 -0.702 16.813 1.00 88.06 201 GLN A CA 1
ATOM 1545 C C . GLN A 1 201 ? 0.062 -0.410 17.838 1.00 88.06 201 GLN A C 1
ATOM 1547 O O . GLN A 1 201 ? 0.335 0.146 18.900 1.00 88.06 201 GLN A O 1
ATOM 1552 N N . GLY A 1 202 ? -1.199 -0.718 17.527 1.00 91.81 202 GLY A N 1
ATOM 1553 C CA . GLY A 1 202 ? -2.340 -0.548 18.429 1.00 91.81 202 GLY A CA 1
ATOM 1554 C C . GLY A 1 202 ? -2.798 0.899 18.645 1.00 91.81 202 GLY A C 1
ATOM 1555 O O . GLY A 1 202 ? -3.505 1.181 19.612 1.00 91.81 202 GLY A O 1
ATOM 1556 N N . LEU A 1 203 ? -2.421 1.831 17.760 1.00 91.25 203 LEU A N 1
ATOM 1557 C CA . LEU A 1 203 ? -2.712 3.266 17.917 1.00 91.25 203 LEU A CA 1
ATOM 1558 C C . LEU A 1 203 ? -4.212 3.607 17.903 1.00 91.25 203 LEU A C 1
ATOM 1560 O O . LEU A 1 203 ? -4.598 4.635 18.450 1.00 91.25 203 LEU A O 1
ATOM 1564 N N . GLN A 1 204 ? -5.054 2.771 17.293 1.00 94.38 204 GLN A N 1
ATOM 1565 C CA . GLN A 1 204 ? -6.509 2.937 17.306 1.00 94.38 204 GLN A CA 1
ATOM 1566 C C . GLN A 1 204 ? -7.100 2.768 18.715 1.00 94.38 204 GLN A C 1
ATOM 1568 O O . GLN A 1 204 ? -7.977 3.534 19.129 1.00 94.38 204 GLN A O 1
ATOM 1573 N N . TRP A 1 205 ? -6.610 1.761 19.443 1.00 95.56 205 TRP A N 1
ATOM 1574 C CA . TRP A 1 205 ? -7.220 1.264 20.676 1.00 95.56 205 TRP A CA 1
ATOM 1575 C C . TRP A 1 205 ? -7.056 2.218 21.850 1.00 95.56 205 TRP A C 1
ATOM 1577 O O . TRP A 1 205 ? -7.960 2.327 22.671 1.00 95.56 205 TRP A O 1
ATOM 1587 N N . SER A 1 206 ? -5.950 2.961 21.916 1.00 93.25 206 SER A N 1
ATOM 1588 C CA . SER A 1 206 ? -5.735 3.949 22.980 1.00 93.25 206 SER A CA 1
ATOM 1589 C C . SER A 1 206 ? -6.827 5.024 22.995 1.00 93.25 206 SER A C 1
ATOM 1591 O O . SER A 1 206 ? -7.361 5.346 24.057 1.00 93.25 206 SER A O 1
ATOM 1593 N N . GLY A 1 207 ? -7.210 5.530 21.818 1.00 92.19 207 GLY A N 1
ATOM 1594 C CA . GLY A 1 207 ? -8.301 6.491 21.673 1.00 92.19 207 GLY A CA 1
ATOM 1595 C C . GLY A 1 207 ? -9.658 5.888 22.035 1.00 92.19 207 GLY A C 1
ATOM 1596 O O . GLY A 1 207 ? -10.427 6.504 22.768 1.00 92.19 207 GLY A O 1
ATOM 1597 N N . LEU A 1 208 ? -9.935 4.662 21.581 1.00 94.75 208 LEU A N 1
ATOM 1598 C CA . LEU A 1 208 ? -11.197 3.982 21.876 1.00 94.75 208 LEU A CA 1
ATOM 1599 C C . LEU A 1 208 ? -11.362 3.683 23.368 1.00 94.75 208 LEU A C 1
ATOM 1601 O O . LEU A 1 208 ? -12.419 3.946 23.931 1.00 94.75 208 LEU A O 1
ATOM 1605 N N . PHE A 1 209 ? -10.323 3.171 24.030 1.00 94.44 209 PHE A N 1
ATOM 1606 C CA . PHE A 1 209 ? -10.374 2.877 25.463 1.00 94.44 209 PHE A CA 1
ATOM 1607 C C . PHE A 1 209 ? -10.574 4.136 26.297 1.00 94.44 209 PHE A C 1
ATOM 1609 O O . PHE A 1 209 ? -11.311 4.096 27.279 1.00 94.44 209 PHE A O 1
ATOM 1616 N N . HIS A 1 210 ? -9.991 5.265 25.886 1.00 93.38 210 HIS A N 1
ATOM 1617 C CA . HIS A 1 210 ? -10.280 6.547 26.517 1.00 93.38 210 HIS A CA 1
ATOM 1618 C C . HIS A 1 210 ? -11.761 6.928 26.367 1.00 93.38 210 HIS A C 1
ATOM 1620 O O . HIS A 1 210 ? -12.390 7.319 27.346 1.00 93.38 210 HIS A O 1
ATOM 1626 N N . ILE A 1 211 ? -12.333 6.783 25.165 1.00 91.50 211 ILE A N 1
ATOM 1627 C CA . ILE A 1 211 ? -13.755 7.056 24.906 1.00 91.50 211 ILE A CA 1
ATOM 1628 C C . ILE A 1 211 ? -14.647 6.172 25.788 1.00 91.50 211 ILE A C 1
ATOM 1630 O O . ILE A 1 211 ? -15.501 6.697 26.499 1.00 91.50 211 ILE A O 1
ATOM 1634 N N . LEU A 1 212 ? -14.416 4.856 25.800 1.00 91.38 212 LEU A N 1
ATOM 1635 C CA . LEU A 1 212 ? -15.206 3.907 26.590 1.00 91.38 212 LEU A CA 1
ATOM 1636 C C 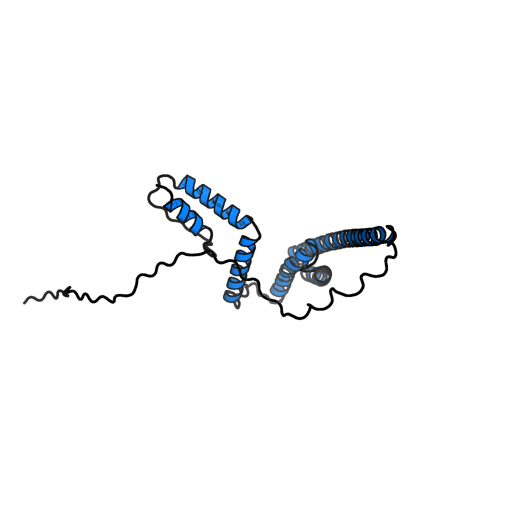. LEU A 1 212 ? -15.087 4.158 28.099 1.00 91.38 212 LEU A C 1
ATOM 1638 O O . LEU A 1 212 ? -16.092 4.110 28.795 1.00 91.38 212 LEU A O 1
ATOM 1642 N N . ALA A 1 213 ? -13.895 4.487 28.605 1.00 91.12 213 ALA A N 1
ATOM 1643 C CA . ALA A 1 213 ? -13.698 4.803 30.022 1.00 91.12 213 ALA A CA 1
ATOM 1644 C C . ALA A 1 213 ? -14.318 6.149 30.435 1.00 91.12 213 ALA A C 1
ATOM 1646 O O . ALA A 1 213 ? -14.622 6.353 31.607 1.00 91.12 213 ALA A O 1
ATOM 1647 N N . SER A 1 214 ? -14.476 7.077 29.487 1.00 89.06 214 SER A N 1
ATOM 1648 C CA . SER A 1 214 ? -15.119 8.375 29.718 1.00 89.06 214 SER A CA 1
ATOM 1649 C C . SER A 1 214 ? -16.646 8.342 29.621 1.00 89.06 214 SER A C 1
ATOM 1651 O O . SER A 1 214 ? -17.288 9.328 29.981 1.00 89.06 214 SER A O 1
ATOM 1653 N N . LYS A 1 215 ? -17.236 7.231 29.158 1.00 72.38 215 LYS A N 1
ATOM 1654 C CA . LYS A 1 215 ? -18.682 7.015 29.226 1.00 72.38 215 LYS A CA 1
ATOM 1655 C C . LYS A 1 215 ? -19.066 6.666 30.670 1.00 72.38 215 LYS A C 1
ATOM 1657 O O . LYS A 1 215 ? -18.594 5.668 31.208 1.00 72.38 215 LYS A O 1
ATOM 1662 N N . SER A 1 216 ? -19.890 7.517 31.283 1.00 58.06 216 SER A N 1
ATOM 1663 C CA . SER A 1 216 ? -20.564 7.273 32.567 1.00 58.06 216 SER A CA 1
ATOM 1664 C C . SER A 1 216 ? -21.958 6.712 32.355 1.00 58.06 216 SER A C 1
ATOM 1666 O O . SER A 1 216 ? -22.651 7.308 31.496 1.00 58.06 216 SER A O 1
#